Protein AF-0000000084515304 (afdb_homodimer)

pLDDT: mean 90.28, std 9.74, range [40.84, 98.56]

Nearest PDB structures (foldseek):
  7un6-assembly1_B  TM=5.562E-01  e=6.624E-06  Homo sapiens
  7un3-assembly1_C  TM=5.778E-01  e=1.806E-05  Homo sapiens
  7un6-assembly1_C  TM=5.544E-01  e=2.425E-05  Homo sapiens
  7un3-assembly1_B  TM=5.649E-01  e=9.990E-05  Homo sapiens
  2gr8-assembly2_F  TM=6.023E-01  e=5.494E-01  Haemophilus influenzae

Foldseek 3Di:
DDDDPVVVVVVVVVVVVVVVVVVVVVLVVLLVVVVVVVVCQVVLVVVQVVCLPPFQLQLVLVLFCPQLCNVQADPPCQNQQSSQWNGWDWHWDDDPSKIKIKTKIAGDDDDFWDGGMWIWIAIPQRDTDDTDAIGTDPPCVVVCVSGPSCLRPPPPPCDSVVSCSNVVSSVVCSVPSCVRVVVD/DDDDPVVVVVVVVVVVVVVVVVVVVVLVVLLVVVVVVVVCQVVLVVVQVVCLPPFQLQLVLVLFCPFLCNVQADPFCQNQQSSQWNGWDWHWDDDPSKIKIKTKTAGDDDDWWDGGMWIWIAIPQRDTDDTDAIGTDPPCVVVCVSGPSCLRPPPCPDPSVRSCSNVVSSVVCSSPSCVRVVVD

Structure (mmCIF, N/CA/C/O backbone):
data_AF-0000000084515304-model_v1
#
loop_
_entity.id
_entity.type
_entity.pdbx_description
1 polymer 'Nucleosome assembly protein'
#
loop_
_atom_site.group_PDB
_atom_site.id
_atom_site.type_symbol
_atom_site.label_atom_id
_atom_site.label_alt_id
_atom_site.label_comp_id
_atom_site.label_asym_id
_atom_site.label_entity_id
_atom_site.label_seq_id
_atom_site.pdbx_PDB_ins_code
_atom_site.Cartn_x
_atom_site.Cartn_y
_atom_site.Cartn_z
_atom_site.occupancy
_atom_site.B_iso_or_equiv
_atom_site.auth_seq_id
_atom_site.auth_comp_id
_atom_site.auth_asym_id
_atom_site.auth_atom_id
_atom_site.pdbx_PDB_model_num
ATOM 1 N N . MET A 1 1 ? -0.977 37.406 4.32 1 57.69 1 MET A N 1
ATOM 2 C CA . MET A 1 1 ? 0.314 38 3.994 1 57.69 1 MET A CA 1
ATOM 3 C C . MET A 1 1 ? 1.216 37 3.281 1 57.69 1 MET A C 1
ATOM 5 O O . MET A 1 1 ? 1.211 35.812 3.607 1 57.69 1 MET A O 1
ATOM 9 N N . GLN A 1 2 ? 1.597 37.375 2.127 1 69.94 2 GLN A N 1
ATOM 10 C CA . GLN A 1 2 ? 2.537 36.562 1.35 1 69.94 2 GLN A CA 1
ATOM 11 C C . GLN A 1 2 ? 3.9 36.5 2.033 1 69.94 2 GLN A C 1
ATOM 13 O O . GLN A 1 2 ? 4.328 37.469 2.666 1 69.94 2 GLN A O 1
ATOM 18 N N . PRO A 1 3 ? 4.434 35.25 2.215 1 72.12 3 PRO A N 1
ATOM 19 C CA . PRO A 1 3 ? 5.754 35.156 2.834 1 72.12 3 PRO A CA 1
ATOM 20 C C . PRO A 1 3 ? 6.793 36.031 2.168 1 72.12 3 PRO A C 1
ATOM 22 O O . PRO A 1 3 ? 6.652 36.375 0.992 1 72.12 3 PRO A O 1
ATOM 25 N N . SER A 1 4 ? 7.641 36.5 3.01 1 84.38 4 SER A N 1
ATOM 26 C CA . SER A 1 4 ? 8.773 37.219 2.449 1 84.38 4 SER A CA 1
ATOM 27 C C . SER A 1 4 ? 9.5 36.406 1.394 1 84.38 4 SER A C 1
ATOM 29 O O . SER A 1 4 ? 9.32 35.188 1.316 1 84.38 4 SER A O 1
ATOM 31 N N . GLN A 1 5 ? 10.148 37.125 0.49 1 85.81 5 GLN A N 1
ATOM 32 C CA . GLN A 1 5 ? 10.93 36.438 -0.53 1 85.81 5 GLN A CA 1
ATOM 33 C C . GLN A 1 5 ? 11.891 35.438 0.1 1 85.81 5 GLN A C 1
ATOM 35 O O . GLN A 1 5 ? 12.055 34.312 -0.411 1 85.81 5 GLN A O 1
ATOM 40 N N . SER A 1 6 ? 12.469 35.781 1.257 1 87.69 6 SER A N 1
ATOM 41 C CA . SER A 1 6 ? 13.406 34.906 1.959 1 87.69 6 SER A CA 1
ATOM 42 C C . SER A 1 6 ? 12.688 33.688 2.525 1 87.69 6 SER A C 1
ATOM 44 O O . SER A 1 6 ? 13.211 32.562 2.449 1 87.69 6 SER A O 1
ATOM 46 N N . ALA A 1 7 ? 11.523 33.938 3.018 1 89.38 7 ALA A N 1
ATOM 47 C CA . ALA A 1 7 ? 10.742 32.812 3.559 1 89.38 7 ALA A CA 1
ATOM 48 C C . ALA A 1 7 ? 10.297 31.875 2.449 1 89.38 7 ALA A C 1
ATOM 50 O O . ALA A 1 7 ? 10.352 30.656 2.609 1 89.38 7 ALA A O 1
ATOM 51 N N . ALA A 1 8 ? 10.008 32.406 1.338 1 91.25 8 ALA A N 1
ATOM 52 C CA . ALA A 1 8 ? 9.586 31.609 0.188 1 91.25 8 ALA A CA 1
ATOM 53 C C . ALA A 1 8 ? 10.727 30.734 -0.322 1 91.25 8 ALA A C 1
ATOM 55 O O . ALA A 1 8 ? 10.523 29.562 -0.662 1 91.25 8 ALA A O 1
ATOM 56 N N . GLU A 1 9 ? 11.867 31.328 -0.348 1 93.88 9 GLU A N 1
ATOM 57 C CA . GLU A 1 9 ? 13.055 30.594 -0.789 1 93.88 9 GLU A CA 1
ATOM 58 C C . GLU A 1 9 ? 13.406 29.484 0.183 1 93.88 9 GLU A C 1
ATOM 60 O O . GLU A 1 9 ? 13.789 28.391 -0.236 1 93.88 9 GLU A O 1
ATOM 65 N N . ALA A 1 10 ? 13.242 29.75 1.427 1 93.69 10 ALA A N 1
ATOM 66 C CA . ALA A 1 10 ? 13.531 28.734 2.439 1 93.69 10 ALA A CA 1
ATOM 67 C C . ALA A 1 10 ? 12.516 27.594 2.369 1 93.69 10 ALA A C 1
ATOM 69 O O . ALA A 1 10 ? 12.891 26.422 2.461 1 93.69 10 ALA A O 1
ATOM 70 N N . ILE A 1 11 ? 11.305 27.938 2.176 1 94.38 11 ILE A N 1
ATOM 71 C CA . ILE A 1 11 ? 10.25 26.938 2.039 1 94.38 11 ILE A CA 1
ATOM 72 C C . ILE A 1 11 ? 10.539 26.047 0.831 1 94.38 11 ILE A C 1
ATOM 74 O O . ILE A 1 11 ? 10.445 24.828 0.917 1 94.38 11 ILE A O 1
ATOM 78 N N . ALA A 1 12 ? 10.922 26.672 -0.219 1 94.69 12 ALA A N 1
ATOM 79 C CA . ALA A 1 12 ? 11.25 25.922 -1.434 1 94.69 12 ALA A CA 1
ATOM 80 C C . ALA A 1 12 ? 12.422 24.969 -1.197 1 94.69 12 ALA A C 1
ATOM 82 O O . ALA A 1 12 ? 12.398 23.828 -1.647 1 94.69 12 ALA A O 1
ATOM 83 N N . LYS A 1 13 ? 13.391 25.453 -0.502 1 96.38 13 LYS A N 1
ATOM 84 C CA . LYS A 1 13 ? 14.57 24.656 -0.204 1 96.38 13 LYS A CA 1
ATOM 85 C C . LYS A 1 13 ? 14.203 23.422 0.628 1 96.38 13 LYS A C 1
ATOM 87 O O . LYS A 1 13 ? 14.602 22.312 0.306 1 96.38 13 LYS A O 1
ATOM 92 N N . TYR A 1 14 ? 13.453 23.609 1.694 1 96.25 14 TYR A N 1
ATOM 93 C CA . TYR A 1 14 ? 13.047 22.484 2.539 1 96.25 14 TYR A CA 1
ATOM 94 C C . TYR A 1 14 ? 12.172 21.516 1.767 1 96.25 14 TYR A C 1
ATOM 96 O O . TYR A 1 14 ? 12.281 20.297 1.945 1 96.25 14 TYR A O 1
ATOM 104 N N . THR A 1 15 ? 11.352 22.062 0.894 1 95.06 15 THR A N 1
ATOM 105 C CA . THR A 1 15 ? 10.5 21.203 0.065 1 95.06 15 THR A CA 1
ATOM 106 C C . THR A 1 15 ? 11.344 20.344 -0.864 1 95.06 15 THR A C 1
ATOM 108 O O . THR A 1 15 ? 11.094 19.141 -0.989 1 95.06 15 THR A O 1
ATOM 111 N N . ASP A 1 16 ? 12.367 20.953 -1.41 1 96.56 16 ASP A N 1
ATOM 112 C CA . ASP A 1 16 ? 13.266 20.219 -2.295 1 96.56 16 ASP A CA 1
ATOM 113 C C . ASP A 1 16 ? 14 19.109 -1.533 1 96.56 16 ASP A C 1
ATOM 115 O O . ASP A 1 16 ? 14.164 18 -2.043 1 96.56 16 ASP A O 1
ATOM 119 N N . GLU A 1 17 ? 14.414 19.406 -0.395 1 97.62 17 GLU A N 1
ATOM 120 C CA . GLU A 1 17 ? 15.117 18.422 0.427 1 97.62 17 GLU A CA 1
ATOM 121 C C . GLU A 1 17 ? 14.195 17.281 0.821 1 97.62 17 GLU A C 1
ATOM 123 O O . GLU A 1 17 ? 14.602 16.109 0.815 1 97.62 17 GLU A O 1
ATOM 128 N N . LEU A 1 18 ? 13.008 17.641 1.153 1 97.31 18 LEU A N 1
ATOM 129 C CA . LEU A 1 18 ? 12.023 16.625 1.512 1 97.31 18 LEU A CA 1
ATOM 130 C C . LEU A 1 18 ? 11.734 15.703 0.332 1 97.31 18 LEU A C 1
ATOM 132 O O . LEU A 1 18 ? 11.672 14.484 0.497 1 97.31 18 LEU A O 1
ATOM 136 N N . VAL A 1 19 ? 11.625 16.25 -0.817 1 95.62 19 VAL A N 1
ATOM 137 C CA . VAL A 1 19 ? 11.406 15.461 -2.027 1 95.62 19 VAL A CA 1
ATOM 138 C C . VAL A 1 19 ? 12.586 14.523 -2.266 1 95.62 19 VAL A C 1
ATOM 140 O O . VAL A 1 19 ? 12.398 13.352 -2.598 1 95.62 19 VAL A O 1
ATOM 143 N N . ALA A 1 20 ? 13.75 15.023 -2.068 1 97.56 20 ALA A N 1
ATOM 144 C CA . ALA A 1 20 ? 14.961 14.227 -2.264 1 97.56 20 ALA A CA 1
ATOM 145 C C . ALA A 1 20 ? 15.016 13.062 -1.278 1 97.56 20 ALA A C 1
ATOM 147 O O . ALA A 1 20 ? 15.367 11.945 -1.649 1 97.56 20 ALA A O 1
ATOM 148 N N . ILE A 1 21 ? 14.641 13.281 -0.052 1 97.56 21 ILE A N 1
ATOM 149 C CA . ILE A 1 21 ? 14.633 12.234 0.969 1 97.56 21 ILE A CA 1
ATOM 150 C C . ILE A 1 21 ? 13.578 11.188 0.628 1 97.56 21 ILE A C 1
ATOM 152 O O . ILE A 1 21 ? 13.836 9.984 0.723 1 97.56 21 ILE A O 1
ATOM 156 N N . ASP A 1 22 ? 12.461 11.672 0.213 1 95.25 22 ASP A N 1
ATOM 157 C CA . ASP A 1 22 ? 11.375 10.766 -0.148 1 95.25 22 ASP A CA 1
ATOM 158 C C . ASP A 1 22 ? 11.766 9.883 -1.333 1 95.25 22 ASP A C 1
ATOM 160 O O . ASP A 1 22 ? 11.508 8.68 -1.331 1 95.25 22 ASP A O 1
ATOM 164 N N . ARG A 1 23 ? 12.367 10.484 -2.303 1 96.38 23 ARG A N 1
ATOM 165 C CA . ARG A 1 23 ? 12.828 9.727 -3.465 1 96.38 23 ARG A CA 1
ATOM 166 C C . ARG A 1 23 ? 13.836 8.664 -3.061 1 96.38 23 ARG A C 1
ATOM 168 O O . ARG A 1 23 ? 13.758 7.52 -3.521 1 96.38 23 ARG A O 1
ATOM 175 N N . LYS A 1 24 ? 14.727 8.977 -2.217 1 97.5 24 LYS A N 1
ATOM 176 C CA . LYS A 1 24 ? 15.719 8.023 -1.732 1 97.5 24 LYS A CA 1
ATOM 177 C C . LYS A 1 24 ? 15.062 6.906 -0.925 1 97.5 24 LYS A C 1
ATOM 179 O O . LYS A 1 24 ? 15.445 5.742 -1.041 1 97.5 24 LYS A O 1
ATOM 184 N N . ASN A 1 25 ? 14.109 7.289 -0.127 1 96.38 25 ASN A N 1
ATOM 185 C CA . ASN A 1 25 ? 13.336 6.293 0.608 1 96.38 25 ASN A CA 1
ATOM 186 C C . ASN A 1 25 ? 12.664 5.297 -0.334 1 96.38 25 ASN A C 1
ATOM 188 O O . ASN A 1 25 ? 12.766 4.086 -0.136 1 96.38 25 ASN A O 1
ATOM 192 N N . ASP A 1 26 ? 12.016 5.82 -1.361 1 94.56 26 ASP A N 1
ATOM 193 C CA . ASP A 1 26 ? 11.336 4.973 -2.338 1 94.56 26 ASP A CA 1
ATOM 194 C C . ASP A 1 26 ? 12.32 4.027 -3.025 1 94.56 26 ASP A C 1
ATOM 196 O O . ASP A 1 26 ? 12.062 2.832 -3.152 1 94.56 26 ASP A O 1
ATOM 200 N N . GLU A 1 27 ? 13.438 4.543 -3.369 1 95.06 27 GLU A N 1
ATOM 201 C CA . GLU A 1 27 ? 14.461 3.771 -4.066 1 95.06 27 GLU A CA 1
ATOM 202 C C . GLU A 1 27 ? 15.023 2.668 -3.176 1 95.06 27 GLU A C 1
ATOM 204 O O . GLU A 1 27 ? 15.125 1.514 -3.6 1 95.06 27 GLU A O 1
ATOM 209 N N . GLU A 1 28 ? 15.328 3.01 -1.978 1 96.56 28 GLU A N 1
ATOM 210 C CA . GLU A 1 28 ? 15.93 2.039 -1.067 1 96.56 28 GLU A CA 1
ATOM 211 C C . GLU A 1 28 ? 14.914 0.987 -0.633 1 96.56 28 GLU A C 1
ATOM 213 O O . GLU A 1 28 ? 15.258 -0.184 -0.464 1 96.56 28 GLU A O 1
ATOM 218 N N . THR A 1 29 ? 13.75 1.379 -0.486 1 95.5 29 THR A N 1
ATOM 219 C CA . THR A 1 29 ? 12.695 0.427 -0.148 1 95.5 29 THR A CA 1
ATOM 220 C C . THR A 1 29 ? 12.469 -0.555 -1.293 1 95.5 29 THR A C 1
ATOM 222 O O . THR A 1 29 ? 12.352 -1.762 -1.069 1 95.5 29 THR A O 1
ATOM 225 N N . ALA A 1 30 ? 12.375 -0.019 -2.484 1 93.06 30 ALA A N 1
ATOM 226 C CA . ALA A 1 30 ? 12.211 -0.871 -3.66 1 93.06 30 ALA A CA 1
ATOM 227 C C . ALA A 1 30 ? 13.383 -1.844 -3.799 1 93.06 30 ALA A C 1
ATOM 229 O O . ALA A 1 30 ? 13.18 -3.023 -4.094 1 93.06 30 ALA A O 1
ATOM 230 N N . ALA A 1 31 ? 14.57 -1.347 -3.549 1 94.88 31 ALA A N 1
ATOM 231 C CA . ALA A 1 31 ? 15.766 -2.186 -3.627 1 94.88 31 ALA A CA 1
ATOM 232 C C . ALA A 1 31 ? 15.727 -3.287 -2.572 1 94.88 31 ALA A C 1
ATOM 234 O O . ALA A 1 31 ? 16.094 -4.43 -2.848 1 94.88 31 ALA A O 1
ATOM 235 N N . LEU A 1 32 ? 15.297 -2.951 -1.414 1 96.12 32 LEU A N 1
ATOM 236 C CA . LEU A 1 32 ? 15.18 -3.918 -0.328 1 96.12 32 LEU A CA 1
ATOM 237 C C . LEU A 1 32 ? 14.172 -5.008 -0.676 1 96.12 32 LEU A C 1
ATOM 239 O O . LEU A 1 32 ? 14.445 -6.195 -0.501 1 96.12 32 LEU A O 1
ATOM 243 N N . ARG A 1 33 ? 13.039 -4.617 -1.181 1 93.62 33 ARG A N 1
ATOM 244 C CA . ARG A 1 33 ? 12.008 -5.578 -1.555 1 93.62 33 ARG A CA 1
ATOM 245 C C . ARG A 1 33 ? 12.492 -6.504 -2.664 1 93.62 33 ARG A C 1
ATOM 247 O O . ARG A 1 33 ? 12.219 -7.707 -2.639 1 93.62 33 ARG A O 1
ATOM 254 N N . LEU A 1 34 ? 13.227 -5.918 -3.564 1 94.19 34 LEU A N 1
ATOM 255 C CA . LEU A 1 34 ? 13.789 -6.707 -4.656 1 94.19 34 LEU A CA 1
ATOM 256 C C . LEU A 1 34 ? 14.781 -7.742 -4.125 1 94.19 34 LEU A C 1
ATOM 258 O O . LEU A 1 34 ? 14.773 -8.891 -4.566 1 94.19 34 LEU A O 1
ATOM 262 N N . GLU A 1 35 ? 15.539 -7.328 -3.242 1 95.31 35 GLU A N 1
ATOM 263 C CA . GLU A 1 35 ? 16.516 -8.227 -2.641 1 95.31 35 GLU A CA 1
ATOM 264 C C . GLU A 1 35 ? 15.836 -9.398 -1.945 1 95.31 35 GLU A C 1
ATOM 266 O O . GLU A 1 35 ? 16.25 -10.555 -2.102 1 95.31 35 GLU A O 1
ATOM 271 N N . TYR A 1 36 ? 14.867 -9.125 -1.26 1 96.38 36 TYR A N 1
ATOM 272 C CA . TYR A 1 36 ? 14.18 -10.18 -0.524 1 96.38 36 TYR A CA 1
ATOM 273 C C . TYR A 1 36 ? 13.422 -11.094 -1.473 1 96.38 36 TYR A C 1
ATOM 275 O O . TYR A 1 36 ? 13.352 -12.305 -1.255 1 96.38 36 TYR A O 1
ATOM 283 N N . ARG A 1 37 ? 12.891 -10.516 -2.469 1 94.75 37 ARG A N 1
ATOM 284 C CA . ARG A 1 37 ? 12.25 -11.359 -3.471 1 94.75 37 ARG A CA 1
ATOM 285 C C . ARG A 1 37 ? 13.25 -12.32 -4.105 1 94.75 37 ARG A C 1
ATOM 287 O O . ARG A 1 37 ? 12.93 -13.484 -4.344 1 94.75 37 ARG A O 1
ATOM 294 N N . ASN A 1 38 ? 14.398 -11.828 -4.344 1 94.44 38 ASN A N 1
ATOM 295 C CA . ASN A 1 38 ? 15.461 -12.664 -4.891 1 94.44 38 ASN A CA 1
ATOM 296 C C . ASN A 1 38 ? 15.812 -13.812 -3.949 1 94.44 38 ASN A C 1
ATOM 298 O O . ASN A 1 38 ? 16.094 -14.922 -4.398 1 94.44 38 ASN A O 1
ATOM 302 N N . LYS A 1 39 ? 15.766 -13.539 -2.719 1 95.88 39 LYS A N 1
ATOM 303 C CA . LYS A 1 39 ? 16.047 -14.562 -1.716 1 95.88 39 LYS A CA 1
ATOM 304 C C . LYS A 1 39 ? 14.922 -15.602 -1.667 1 95.88 39 LYS A C 1
ATOM 306 O O . LYS A 1 39 ? 15.164 -16.781 -1.389 1 95.88 39 LYS A O 1
ATOM 311 N N . MET A 1 40 ? 13.734 -15.227 -1.971 1 96.69 40 MET A N 1
ATOM 312 C CA . MET A 1 40 ? 12.562 -16.094 -1.872 1 96.69 40 MET A CA 1
ATOM 313 C C . MET A 1 40 ? 12.461 -17 -3.096 1 96.69 40 MET A C 1
ATOM 315 O O . MET A 1 40 ? 11.977 -18.125 -2.996 1 96.69 40 MET A O 1
ATOM 319 N N . GLU A 1 41 ? 12.93 -16.484 -4.215 1 96.25 41 GLU A N 1
ATOM 320 C CA . GLU A 1 41 ? 12.68 -17.109 -5.512 1 96.25 41 GLU A CA 1
ATOM 321 C C . GLU A 1 41 ? 13.141 -18.562 -5.535 1 96.25 41 GLU A C 1
ATOM 323 O O . GLU A 1 41 ? 12.383 -19.453 -5.926 1 96.25 41 GLU A O 1
ATOM 328 N N . PRO A 1 42 ? 14.406 -18.859 -5.066 1 97.19 42 PRO A N 1
ATOM 329 C CA . PRO A 1 42 ? 14.836 -20.266 -5.094 1 97.19 42 PRO A CA 1
ATOM 330 C C . PRO A 1 42 ? 13.945 -21.172 -4.246 1 97.19 42 PRO A C 1
ATOM 332 O O . PRO A 1 42 ? 13.695 -22.312 -4.613 1 97.19 42 PRO A O 1
ATOM 335 N N . LEU A 1 43 ? 13.477 -20.688 -3.156 1 97.5 43 LEU A N 1
ATOM 336 C CA . LEU A 1 43 ? 12.594 -21.469 -2.285 1 97.5 43 LEU A CA 1
ATOM 337 C C . LEU A 1 43 ? 11.227 -21.672 -2.936 1 97.5 43 LEU A C 1
ATOM 339 O O . LEU A 1 43 ? 10.641 -22.75 -2.818 1 97.5 43 LEU A O 1
ATOM 343 N N . LEU A 1 44 ? 10.734 -20.656 -3.604 1 97.5 44 LEU A N 1
ATOM 344 C CA . LEU A 1 44 ? 9.453 -20.75 -4.297 1 97.5 44 LEU A CA 1
ATOM 345 C C . LEU A 1 44 ? 9.516 -21.797 -5.41 1 97.5 44 LEU A C 1
ATOM 347 O O . LEU A 1 44 ? 8.578 -22.578 -5.578 1 97.5 44 LEU A O 1
ATOM 351 N N . VAL A 1 45 ? 10.617 -21.797 -6.129 1 96.81 45 VAL A N 1
ATOM 352 C CA . VAL A 1 45 ? 10.812 -22.75 -7.215 1 96.81 45 VAL A CA 1
ATOM 353 C C . VAL A 1 45 ? 10.859 -24.172 -6.652 1 96.81 45 VAL A C 1
ATOM 355 O O . VAL A 1 45 ? 10.195 -25.078 -7.176 1 96.81 45 VAL A O 1
ATOM 358 N N . LYS A 1 46 ? 11.594 -24.375 -5.613 1 96.88 46 LYS A N 1
ATOM 359 C CA . LYS A 1 46 ? 11.695 -25.688 -4.988 1 96.88 46 LYS A CA 1
ATOM 360 C C . LYS A 1 46 ? 10.344 -26.156 -4.469 1 96.88 46 LYS A C 1
ATOM 362 O O . LYS A 1 46 ? 9.969 -27.312 -4.652 1 96.88 46 LYS A O 1
ATOM 367 N N . ARG A 1 47 ? 9.625 -25.281 -3.82 1 96.69 47 ARG A N 1
ATOM 368 C CA . ARG A 1 47 ? 8.305 -25.641 -3.322 1 96.69 47 ARG A CA 1
ATOM 369 C C . ARG A 1 47 ? 7.363 -26 -4.469 1 96.69 47 ARG A C 1
ATOM 371 O O . ARG A 1 47 ? 6.602 -26.969 -4.371 1 96.69 47 ARG A O 1
ATOM 378 N N . HIS A 1 48 ? 7.465 -25.266 -5.461 1 96.5 48 HIS A N 1
ATOM 379 C CA . HIS A 1 48 ? 6.621 -25.516 -6.625 1 96.5 48 HIS A CA 1
ATOM 380 C C . HIS A 1 48 ? 6.867 -26.891 -7.207 1 96.5 48 HIS A C 1
ATOM 382 O O . HIS A 1 48 ? 5.918 -27.609 -7.555 1 96.5 48 HIS A O 1
ATOM 388 N N . GLU A 1 49 ? 8.102 -27.281 -7.328 1 96.06 49 GLU A N 1
ATOM 389 C CA . GLU A 1 49 ? 8.453 -28.594 -7.867 1 96.06 49 GLU A CA 1
ATOM 390 C C . GLU A 1 49 ? 7.812 -29.719 -7.043 1 96.06 49 GLU A C 1
ATOM 392 O O . GLU A 1 49 ? 7.328 -30.703 -7.598 1 96.06 49 GLU A O 1
ATOM 397 N N . LEU A 1 50 ? 7.777 -29.547 -5.816 1 95 50 LEU A N 1
ATOM 398 C CA . LEU A 1 50 ? 7.188 -30.547 -4.938 1 95 50 LEU A CA 1
ATOM 399 C C . LEU A 1 50 ? 5.668 -30.547 -5.047 1 95 50 LEU A C 1
ATOM 401 O O . LEU A 1 50 ? 5.027 -31.594 -4.949 1 95 50 LEU A O 1
ATOM 405 N N . LEU A 1 51 ? 5.113 -29.406 -5.262 1 94 51 LEU A N 1
ATOM 406 C CA . LEU A 1 51 ? 3.662 -29.266 -5.328 1 94 51 LEU A CA 1
ATOM 407 C C . LEU A 1 51 ? 3.113 -29.859 -6.621 1 94 51 LEU A C 1
ATOM 409 O O . LEU A 1 51 ? 1.92 -30.156 -6.715 1 94 51 LEU A O 1
ATOM 413 N N . LYS A 1 52 ? 3.967 -29.969 -7.586 1 90.06 52 LYS A N 1
ATOM 414 C CA . LYS A 1 52 ? 3.561 -30.609 -8.836 1 90.06 52 LYS A CA 1
ATOM 415 C C . LYS A 1 52 ? 3.055 -32.031 -8.602 1 90.06 52 LYS A C 1
ATOM 417 O O . LYS A 1 52 ? 2.258 -32.531 -9.383 1 90.06 52 LYS A O 1
ATOM 422 N N . GLY A 1 53 ? 3.52 -32.594 -7.559 1 87.38 53 GLY A N 1
ATOM 423 C CA . GLY A 1 53 ? 3.123 -33.969 -7.242 1 87.38 53 GLY A CA 1
ATOM 424 C C . GLY A 1 53 ? 1.778 -34.062 -6.547 1 87.38 53 GLY A C 1
ATOM 425 O O . GLY A 1 53 ? 1.256 -35.156 -6.324 1 87.38 53 GLY A O 1
ATOM 426 N N . VAL A 1 54 ? 1.249 -32.906 -6.184 1 89.88 54 VAL A N 1
ATOM 427 C CA . VAL A 1 54 ? -0.043 -32.875 -5.508 1 89.88 54 VAL A CA 1
ATOM 428 C C . VAL A 1 54 ? -1.16 -32.719 -6.535 1 89.88 54 VAL A C 1
ATOM 430 O O . VAL A 1 54 ? -1.207 -31.703 -7.242 1 89.88 54 VAL A O 1
ATOM 433 N N . ASN A 1 55 ? -2.051 -33.594 -6.582 1 88.5 55 ASN A N 1
ATOM 434 C CA . ASN A 1 55 ? -3.121 -33.594 -7.57 1 88.5 55 ASN A CA 1
ATOM 435 C C . ASN A 1 55 ? -4.031 -32.375 -7.418 1 88.5 55 ASN A C 1
ATOM 437 O O . ASN A 1 55 ? -4.512 -32.094 -6.32 1 88.5 55 ASN A O 1
ATOM 441 N N . SER A 1 56 ? -4.234 -31.656 -8.469 1 89.94 56 SER A N 1
ATOM 442 C CA . SER A 1 56 ? -5.195 -30.562 -8.594 1 89.94 56 SER A CA 1
ATOM 443 C C . SER A 1 56 ? -4.949 -29.484 -7.539 1 89.94 56 SER A C 1
ATOM 445 O O . SER A 1 56 ? -5.895 -28.891 -7.027 1 89.94 56 SER A O 1
ATOM 447 N N . PHE A 1 57 ? -3.75 -29.328 -7.152 1 93.31 57 PHE A N 1
ATOM 448 C CA . PHE A 1 57 ? -3.414 -28.391 -6.094 1 93.31 57 PHE A CA 1
ATOM 449 C C . PHE A 1 57 ? -3.812 -26.969 -6.488 1 93.31 57 PHE A C 1
ATOM 451 O O . PHE A 1 57 ? -4.586 -26.312 -5.785 1 93.31 57 PHE A O 1
ATOM 458 N N . TRP A 1 58 ? -3.367 -26.547 -7.609 1 94.25 58 TRP A N 1
ATOM 459 C CA . TRP A 1 58 ? -3.535 -25.141 -8 1 94.25 58 TRP A CA 1
ATOM 460 C C . TRP A 1 58 ? -4.984 -24.859 -8.383 1 94.25 58 TRP A C 1
ATOM 462 O O . TRP A 1 58 ? -5.488 -23.75 -8.141 1 94.25 58 TRP A O 1
ATOM 472 N N . SER A 1 59 ? -5.633 -25.828 -9 1 94.19 59 SER A N 1
ATOM 473 C CA . SER A 1 59 ? -7.051 -25.625 -9.281 1 94.19 59 SER A CA 1
ATOM 474 C C . SER A 1 59 ? -7.852 -25.469 -7.992 1 94.19 59 SER A C 1
ATOM 476 O O . SER A 1 59 ? -8.766 -24.641 -7.922 1 94.19 59 SER A O 1
ATOM 478 N N . GLY A 1 60 ? -7.469 -26.234 -7.004 1 91.69 60 GLY A N 1
ATOM 479 C CA . GLY A 1 60 ? -8.102 -26.094 -5.703 1 91.69 60 GLY A CA 1
ATOM 480 C C . GLY A 1 60 ? -7.867 -24.75 -5.051 1 91.69 60 GLY A C 1
ATOM 481 O O . GLY A 1 60 ? -8.805 -24.125 -4.543 1 91.69 60 GLY A O 1
ATOM 482 N N . VAL A 1 61 ? -6.691 -24.297 -5.113 1 92.12 61 VAL A N 1
ATOM 483 C CA . VAL A 1 61 ? -6.312 -23.031 -4.496 1 92.12 61 VAL A CA 1
ATOM 484 C C . VAL A 1 61 ? -7.008 -21.875 -5.219 1 92.12 61 VAL A C 1
ATOM 486 O O . VAL A 1 61 ? -7.625 -21.016 -4.582 1 92.12 61 VAL A O 1
ATOM 489 N N . LEU A 1 62 ? -7 -21.891 -6.523 1 92.88 62 LEU A N 1
ATOM 490 C CA . LEU A 1 62 ? -7.5 -20.781 -7.34 1 92.88 62 LEU A CA 1
ATOM 491 C C . LEU A 1 62 ? -9.023 -20.766 -7.355 1 92.88 62 LEU A C 1
ATOM 493 O O . LEU A 1 62 ? -9.633 -19.75 -7.684 1 92.88 62 LEU A O 1
ATOM 497 N N . SER A 1 63 ? -9.609 -21.875 -6.969 1 88.81 63 SER A N 1
ATOM 498 C CA . SER A 1 63 ? -11.062 -21.953 -6.934 1 88.81 63 SER A CA 1
ATOM 499 C C . SER A 1 63 ? -11.617 -21.469 -5.594 1 88.81 63 SER A C 1
ATOM 501 O O . SER A 1 63 ? -12.812 -21.234 -5.465 1 88.81 63 SER A O 1
ATOM 503 N N . SER A 1 64 ? -10.727 -21.328 -4.723 1 85.88 64 SER A N 1
ATOM 504 C CA . SER A 1 64 ? -11.172 -20.969 -3.383 1 85.88 64 SER A CA 1
ATOM 505 C C . SER A 1 64 ? -11.703 -19.531 -3.342 1 85.88 64 SER A C 1
ATOM 507 O O . SER A 1 64 ? -11.078 -18.625 -3.879 1 85.88 64 SER A O 1
ATOM 509 N N . PRO A 1 65 ? -12.789 -19.344 -2.598 1 79 65 PRO A N 1
ATOM 510 C CA . PRO A 1 65 ? -13.359 -18 -2.5 1 79 65 PRO A CA 1
ATOM 511 C C . PRO A 1 65 ? -12.484 -17.031 -1.699 1 79 65 PRO A C 1
ATOM 513 O O . PRO A 1 65 ? -12.648 -15.812 -1.807 1 79 65 PRO A O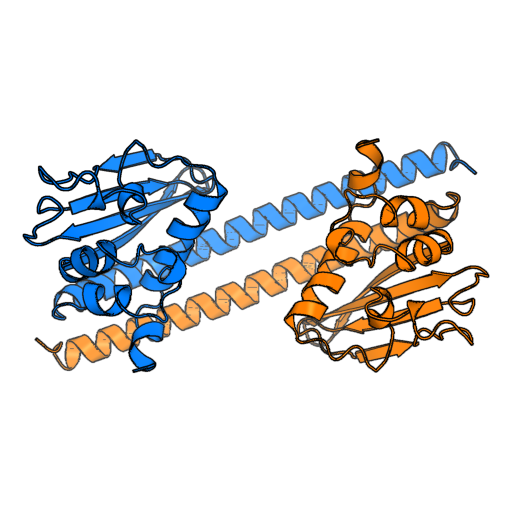 1
ATOM 516 N N . GLU A 1 66 ? -11.562 -17.578 -0.931 1 76 66 GLU A N 1
ATOM 517 C CA . GLU A 1 66 ? -10.727 -16.766 -0.053 1 76 66 GLU A CA 1
ATOM 518 C C . GLU A 1 66 ? -9.531 -16.188 -0.807 1 76 66 GLU A C 1
ATOM 520 O O . GLU A 1 66 ? -8.82 -15.32 -0.291 1 76 66 GLU A O 1
ATOM 525 N N . THR A 1 67 ? -9.484 -16.641 -2.059 1 80 67 THR A N 1
ATOM 526 C CA . THR A 1 67 ? -8.336 -16.156 -2.818 1 80 67 THR A CA 1
ATOM 527 C C . THR A 1 67 ? -8.57 -14.727 -3.287 1 80 67 THR A C 1
ATOM 529 O O . THR A 1 67 ? -9.695 -14.352 -3.627 1 80 67 THR A O 1
ATOM 532 N N . PRO A 1 68 ? -7.594 -13.914 -3.287 1 83.38 68 PRO A N 1
ATOM 533 C CA . PRO A 1 68 ? -7.695 -12.492 -3.629 1 83.38 68 PRO A CA 1
ATOM 534 C C . PRO A 1 68 ? -8.297 -12.266 -5.012 1 83.38 68 PRO A C 1
ATOM 536 O O . PRO A 1 68 ? -8.812 -11.18 -5.293 1 83.38 68 PRO A O 1
ATOM 539 N N . ILE A 1 69 ? -8.289 -13.227 -5.914 1 80.38 69 ILE A N 1
ATOM 540 C CA . ILE A 1 69 ? -8.758 -13 -7.273 1 80.38 69 ILE A CA 1
ATOM 541 C C . ILE A 1 69 ? -10.219 -13.438 -7.398 1 80.38 69 ILE A C 1
ATOM 543 O O . ILE A 1 69 ? -10.82 -13.312 -8.469 1 80.38 69 ILE A O 1
ATOM 547 N N . SER A 1 70 ? -10.711 -13.898 -6.344 1 80.75 70 SER A N 1
ATOM 548 C CA . SER A 1 70 ? -12.062 -14.438 -6.395 1 80.75 70 SER A CA 1
ATOM 549 C C . SER A 1 70 ? -13.062 -13.398 -6.883 1 80.75 70 SER A C 1
ATOM 551 O O . SER A 1 70 ? -13.977 -13.719 -7.652 1 80.75 70 SER A O 1
ATOM 553 N N . GLY A 1 71 ? -12.828 -12.117 -6.535 1 81.12 71 GLY A N 1
ATOM 554 C CA . GLY A 1 71 ? -13.727 -11.055 -6.941 1 81.12 71 GLY A CA 1
ATOM 555 C C . GLY A 1 71 ? -13.547 -10.641 -8.391 1 81.12 71 GLY A C 1
ATOM 556 O O . GLY A 1 71 ? -14.375 -9.914 -8.938 1 81.12 71 GLY A O 1
ATOM 557 N N . LEU A 1 72 ? -12.477 -11.172 -8.945 1 84.12 72 LEU A N 1
ATOM 558 C CA . LEU A 1 72 ? -12.172 -10.797 -10.328 1 84.12 72 LEU A CA 1
ATOM 559 C C . LEU A 1 72 ? -12.719 -11.828 -11.305 1 84.12 72 LEU A C 1
ATOM 561 O O . LEU A 1 72 ? -12.812 -11.562 -12.508 1 84.12 72 LEU A O 1
ATOM 565 N N . LEU A 1 73 ? -13.078 -12.977 -10.781 1 84.81 73 LEU A N 1
ATOM 566 C CA . LEU A 1 73 ? -13.539 -14.07 -11.625 1 84.81 73 LEU A CA 1
ATOM 567 C C . LEU A 1 73 ? -14.992 -13.859 -12.039 1 84.81 73 LEU A C 1
ATOM 569 O O . LEU A 1 73 ? -15.852 -13.578 -11.195 1 84.81 73 LEU A O 1
ATOM 573 N N . ASN A 1 74 ? -15.094 -13.93 -13.305 1 79.81 74 ASN A N 1
ATOM 574 C CA . ASN A 1 74 ? -16.469 -14.008 -13.797 1 79.81 74 ASN A CA 1
ATOM 575 C C . ASN A 1 74 ? -17.172 -15.258 -13.281 1 79.81 74 ASN A C 1
ATOM 577 O O . ASN A 1 74 ? -16.625 -16.359 -13.359 1 79.81 74 ASN A O 1
ATOM 581 N N . GLY A 1 75 ? -18.375 -15.188 -12.734 1 76.44 75 GLY A N 1
ATOM 582 C CA . GLY A 1 75 ? -19.094 -16.25 -12.047 1 76.44 75 GLY A CA 1
ATOM 583 C C . GLY A 1 75 ? -19.594 -17.328 -12.984 1 76.44 75 GLY A C 1
ATOM 584 O 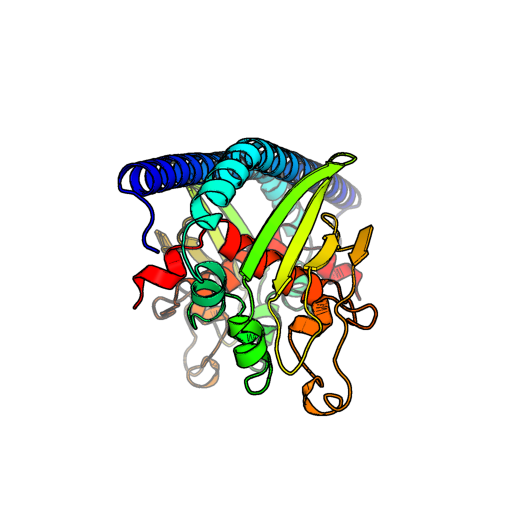O . GLY A 1 75 ? -20.047 -18.375 -12.539 1 76.44 75 GLY A O 1
ATOM 585 N N . THR A 1 76 ? -19.484 -17.219 -14.188 1 82.31 76 THR A N 1
ATOM 586 C CA . THR A 1 76 ? -20.078 -18.188 -15.102 1 82.31 76 THR A CA 1
ATOM 587 C C . THR A 1 76 ? -19.016 -19.078 -15.719 1 82.31 76 THR A C 1
ATOM 589 O O . THR A 1 76 ? -18.938 -20.266 -15.398 1 82.31 76 THR A O 1
ATOM 592 N N . ILE A 1 77 ? -18.047 -18.641 -16.375 1 88.38 77 ILE A N 1
ATOM 593 C CA . ILE A 1 77 ? -17.141 -19.453 -17.172 1 88.38 77 ILE A CA 1
ATOM 594 C C . ILE A 1 77 ? -15.828 -19.656 -16.422 1 88.38 77 ILE A C 1
ATOM 596 O O . ILE A 1 77 ? -15.188 -20.703 -16.531 1 88.38 77 ILE A O 1
ATOM 600 N N . ASP A 1 78 ? -15.43 -18.734 -15.648 1 93.5 78 ASP A N 1
ATOM 601 C CA . ASP A 1 78 ? -14.086 -18.719 -15.062 1 93.5 78 ASP A CA 1
ATOM 602 C C . ASP A 1 78 ? -13.906 -19.891 -14.094 1 93.5 78 ASP A C 1
ATOM 604 O O . ASP A 1 78 ? -12.875 -20.562 -14.102 1 93.5 78 ASP A O 1
ATOM 608 N N . PRO A 1 79 ? -14.961 -20.188 -13.312 1 91.75 79 PRO A N 1
ATOM 609 C CA . PRO A 1 79 ? -14.789 -21.344 -12.422 1 91.75 79 PRO A CA 1
ATOM 610 C C . PRO A 1 79 ? -14.547 -22.641 -13.172 1 91.75 79 PRO A C 1
ATOM 612 O O . PRO A 1 79 ? -13.789 -23.5 -12.703 1 91.75 79 PRO A O 1
ATOM 615 N N . LYS A 1 80 ? -15.086 -22.812 -14.258 1 92.5 80 LYS A N 1
ATOM 616 C CA . LYS A 1 80 ? -14.898 -24 -15.07 1 92.5 80 LYS A CA 1
ATOM 617 C C . LYS A 1 80 ? -13.492 -24.047 -15.656 1 92.5 80 LYS A C 1
ATOM 619 O O . LYS A 1 80 ? -12.875 -25.125 -15.711 1 92.5 80 LYS A O 1
ATOM 624 N N . ILE A 1 81 ? -13.008 -22.938 -16.047 1 94.69 81 ILE A N 1
ATOM 625 C CA . ILE A 1 81 ? -11.656 -22.859 -16.578 1 94.69 81 ILE A CA 1
ATOM 626 C C . ILE A 1 81 ? -10.641 -23.109 -15.469 1 94.69 81 ILE A C 1
ATOM 628 O O . ILE A 1 81 ? -9.648 -23.812 -15.672 1 94.69 81 ILE A O 1
ATOM 632 N N . VAL A 1 82 ? -10.938 -22.641 -14.297 1 95.06 82 VAL A N 1
ATOM 633 C CA . VAL A 1 82 ? -10.055 -22.812 -13.141 1 95.06 82 VAL A CA 1
ATOM 634 C C . VAL A 1 82 ? -9.922 -24.297 -12.805 1 95.06 82 VAL A C 1
ATOM 636 O O . VAL A 1 82 ? -8.836 -24.766 -12.469 1 95.06 82 VAL A O 1
ATOM 639 N N . ARG A 1 83 ? -10.938 -25.047 -12.945 1 94.06 83 ARG A N 1
ATOM 640 C CA . ARG A 1 83 ? -10.922 -26.469 -12.641 1 94.06 83 ARG A CA 1
ATOM 641 C C . ARG A 1 83 ? -10 -27.219 -13.594 1 94.06 83 ARG A C 1
ATOM 643 O O . ARG A 1 83 ? -9.547 -28.328 -13.273 1 94.06 83 ARG A O 1
ATOM 650 N N . ALA A 1 84 ? -9.766 -26.641 -14.727 1 95.69 84 ALA A N 1
ATOM 651 C CA . ALA A 1 84 ? -8.945 -27.312 -15.734 1 95.69 84 ALA A CA 1
ATOM 652 C C . ALA A 1 84 ? -7.469 -26.969 -15.539 1 95.69 84 ALA A C 1
ATOM 654 O O . ALA A 1 84 ? -6.609 -27.5 -16.25 1 95.69 84 ALA A O 1
ATOM 655 N N . ILE A 1 85 ? -7.18 -26.156 -14.594 1 96.44 85 ILE A N 1
ATOM 656 C CA . ILE A 1 85 ? -5.797 -25.75 -14.359 1 96.44 85 ILE A CA 1
ATOM 657 C C . ILE A 1 85 ? -5.012 -26.891 -13.742 1 96.44 85 ILE A C 1
ATOM 659 O O . ILE A 1 85 ? -5.441 -27.484 -12.75 1 96.44 85 ILE A O 1
ATOM 663 N N . THR A 1 86 ? -3.861 -27.172 -14.336 1 96.25 86 THR A N 1
ATOM 664 C CA . THR A 1 86 ? -3.029 -28.266 -13.852 1 96.25 86 THR A CA 1
ATOM 665 C C . THR A 1 86 ? -1.774 -27.734 -13.172 1 96.25 86 THR A C 1
ATOM 667 O O . THR A 1 86 ? -1.139 -28.453 -12.391 1 96.25 86 THR A O 1
ATOM 670 N N . ASP A 1 87 ? -1.401 -26.547 -13.547 1 96.69 87 ASP A N 1
ATOM 671 C CA . ASP A 1 87 ? -0.2 -25.953 -12.969 1 96.69 87 ASP A CA 1
ATOM 672 C C . ASP A 1 87 ? -0.291 -24.422 -12.961 1 96.69 87 ASP A C 1
ATOM 674 O O . ASP A 1 87 ? -0.974 -23.828 -13.805 1 96.69 87 ASP A O 1
ATOM 678 N N . PHE A 1 88 ? 0.311 -23.828 -12.062 1 97.62 88 PHE A N 1
ATOM 679 C CA . PHE A 1 88 ? 0.389 -22.375 -11.891 1 97.62 88 PHE A CA 1
ATOM 680 C C . PHE A 1 88 ? 1.731 -21.984 -11.297 1 97.62 88 PHE A C 1
ATOM 682 O O . PHE A 1 88 ? 2.135 -22.5 -10.258 1 97.62 88 PHE A O 1
ATOM 689 N N . GLN A 1 89 ? 2.414 -21.062 -11.969 1 97.69 89 GLN A N 1
ATOM 690 C CA . GLN A 1 89 ? 3.744 -20.656 -11.523 1 97.69 89 GLN A CA 1
ATOM 691 C C . GLN A 1 89 ? 4 -19.188 -11.828 1 97.69 89 GLN A C 1
ATOM 693 O O . GLN A 1 89 ? 3.551 -18.672 -12.859 1 97.69 89 GLN A O 1
ATOM 698 N N . ILE A 1 90 ? 4.672 -18.562 -10.953 1 97.81 90 ILE A N 1
ATOM 699 C CA . ILE A 1 90 ? 5.199 -17.219 -11.219 1 97.81 90 ILE A CA 1
ATOM 700 C C . ILE A 1 90 ? 6.719 -17.234 -11.086 1 97.81 90 ILE A C 1
ATOM 702 O O . ILE A 1 90 ? 7.254 -17.531 -10.016 1 97.81 90 ILE A O 1
ATOM 706 N N . LEU A 1 91 ? 7.352 -16.922 -12.148 1 97.25 91 LEU A N 1
ATOM 707 C CA . LEU A 1 91 ? 8.805 -16.797 -12.164 1 97.25 91 LEU A CA 1
ATOM 708 C C . LEU A 1 91 ? 9.234 -15.336 -12.141 1 97.25 91 LEU A C 1
ATOM 710 O O . LEU A 1 91 ? 8.664 -14.5 -12.844 1 97.25 91 LEU A O 1
ATOM 714 N N . THR A 1 92 ? 10.156 -15.109 -11.273 1 96.62 92 THR A N 1
ATOM 715 C CA . THR A 1 92 ? 10.609 -13.727 -11.164 1 96.62 92 THR A CA 1
ATOM 716 C C . THR A 1 92 ? 12.078 -13.602 -11.578 1 96.62 92 THR A C 1
ATOM 718 O O . THR A 1 92 ? 12.844 -14.555 -11.445 1 96.62 92 THR A O 1
ATOM 721 N N . ARG A 1 93 ? 12.367 -12.5 -12.148 1 94.25 93 ARG A N 1
ATOM 722 C CA . ARG A 1 93 ? 13.742 -12.125 -12.461 1 94.25 93 ARG A CA 1
ATOM 723 C C . ARG A 1 93 ? 13.945 -10.617 -12.328 1 94.25 93 ARG A C 1
ATOM 725 O O . ARG A 1 93 ? 12.977 -9.859 -12.312 1 94.25 93 ARG A O 1
ATOM 732 N N . VAL A 1 94 ? 15.172 -10.273 -12.133 1 90.88 94 VAL A N 1
ATOM 733 C CA . VAL A 1 94 ? 15.492 -8.859 -12.062 1 90.88 94 VAL A CA 1
ATOM 734 C C . VAL A 1 94 ? 16.156 -8.414 -13.367 1 90.88 94 VAL A C 1
ATOM 736 O O . VAL A 1 94 ? 17.109 -9.047 -13.836 1 90.88 94 VAL A O 1
ATOM 739 N N . ASP A 1 95 ? 15.5 -7.465 -13.906 1 88.81 95 ASP A N 1
ATOM 740 C CA . ASP A 1 95 ? 16.031 -6.844 -15.117 1 88.81 95 ASP A CA 1
ATOM 741 C C . ASP A 1 95 ? 16.094 -5.324 -14.969 1 88.81 95 ASP A C 1
ATOM 743 O O . ASP A 1 95 ? 15.062 -4.672 -14.805 1 88.81 95 ASP A O 1
ATOM 747 N N . ASP A 1 96 ? 17.375 -4.648 -14.961 1 86.94 96 ASP A N 1
ATOM 748 C CA . ASP A 1 96 ? 17.578 -3.213 -14.805 1 86.94 96 ASP A CA 1
ATOM 749 C C . ASP A 1 96 ? 16.953 -2.697 -13.516 1 86.94 96 ASP A C 1
ATOM 751 O O . ASP A 1 96 ? 16.172 -1.735 -13.539 1 86.94 96 ASP A O 1
ATOM 755 N N . ASN A 1 97 ? 17.141 -3.404 -12.516 1 86.06 97 ASN A N 1
ATOM 756 C CA . ASN A 1 97 ? 16.703 -3.045 -11.18 1 86.06 97 ASN A CA 1
ATOM 757 C C . ASN A 1 97 ? 15.18 -3.072 -11.062 1 86.06 97 ASN A C 1
ATOM 759 O O . ASN A 1 97 ? 14.602 -2.406 -10.203 1 86.06 97 ASN A O 1
ATOM 763 N N . LYS A 1 98 ? 14.523 -3.762 -12 1 89.81 98 LYS A N 1
ATOM 764 C CA . LYS A 1 98 ? 13.078 -3.945 -11.953 1 89.81 98 LYS A CA 1
ATOM 765 C C . LYS A 1 98 ? 12.711 -5.418 -11.789 1 89.81 98 LYS A C 1
ATOM 767 O O . LYS A 1 98 ? 13.359 -6.293 -12.367 1 89.81 98 LYS A O 1
ATOM 772 N N . LEU A 1 99 ? 11.695 -5.586 -11.016 1 93.81 99 LEU A N 1
ATOM 773 C CA . LEU A 1 99 ? 11.18 -6.941 -10.836 1 93.81 99 LEU A CA 1
ATOM 774 C C . LEU A 1 99 ? 10.289 -7.34 -12.008 1 93.81 99 LEU A C 1
ATOM 776 O O . LEU A 1 99 ? 9.328 -6.637 -12.336 1 93.81 99 LEU A O 1
ATOM 780 N N . CYS A 1 100 ? 10.664 -8.336 -12.695 1 96.81 100 CYS A N 1
ATOM 781 C CA . CYS A 1 100 ? 9.836 -8.914 -13.742 1 96.81 100 CYS A CA 1
ATOM 782 C C . CYS A 1 100 ? 9.172 -10.203 -13.266 1 96.81 100 CYS A C 1
ATOM 784 O O . CYS A 1 100 ? 9.805 -11.031 -12.617 1 96.81 100 CYS A O 1
ATOM 786 N N . ARG A 1 101 ? 7.941 -10.305 -13.555 1 97.62 101 ARG A N 1
ATOM 787 C CA . ARG A 1 101 ? 7.164 -11.477 -13.164 1 97.62 101 ARG A CA 1
ATOM 788 C C . ARG A 1 101 ? 6.523 -12.133 -14.375 1 97.62 101 ARG A C 1
ATOM 790 O O . ARG A 1 101 ? 5.801 -11.484 -15.133 1 97.62 101 ARG A O 1
ATOM 797 N N . LYS A 1 102 ? 6.805 -13.367 -14.523 1 98.12 102 LYS A N 1
ATOM 798 C CA . LYS A 1 102 ? 6.156 -14.164 -15.562 1 98.12 102 LYS A CA 1
ATOM 799 C C . LYS A 1 102 ? 5.129 -15.117 -14.953 1 98.12 102 LYS A C 1
ATOM 801 O O . LYS A 1 102 ? 5.484 -16.047 -14.227 1 98.12 102 LYS A O 1
ATOM 806 N N . ILE A 1 103 ? 3.922 -14.852 -15.258 1 98.31 103 ILE A N 1
ATOM 807 C CA . ILE A 1 103 ? 2.822 -15.672 -14.766 1 98.31 103 ILE A CA 1
ATOM 808 C C . ILE A 1 103 ? 2.506 -16.766 -15.789 1 98.31 103 ILE A C 1
ATOM 810 O O . ILE A 1 103 ? 2.264 -16.484 -16.969 1 98.31 103 ILE A O 1
ATOM 814 N N . ILE A 1 104 ? 2.51 -18.016 -15.336 1 98.5 104 ILE A N 1
ATOM 815 C CA . ILE A 1 104 ? 2.316 -19.156 -16.219 1 98.5 104 ILE A CA 1
ATOM 816 C C . ILE A 1 104 ? 1.188 -20.031 -15.688 1 98.5 104 ILE A C 1
ATOM 818 O O . ILE A 1 104 ? 1.173 -20.391 -14.508 1 98.5 104 ILE A O 1
ATOM 822 N N . ILE A 1 105 ? 0.27 -20.359 -16.531 1 98.12 105 ILE A N 1
ATOM 823 C CA . ILE A 1 105 ? -0.797 -21.281 -16.188 1 98.12 105 ILE A CA 1
ATOM 824 C C . ILE A 1 105 ? -0.882 -22.391 -17.234 1 98.12 105 ILE A C 1
ATOM 826 O O . ILE A 1 105 ? -0.765 -22.125 -18.438 1 98.12 105 ILE A O 1
ATOM 830 N N . SER A 1 106 ? -1.064 -23.609 -16.766 1 97.88 106 SER A N 1
ATOM 831 C CA . SER A 1 106 ? -1.263 -24.75 -17.656 1 97.88 106 SER A CA 1
ATOM 832 C C . SER A 1 106 ? -2.658 -25.344 -17.484 1 97.88 106 SER A C 1
ATOM 834 O O . SER A 1 106 ? -3.174 -25.438 -16.359 1 97.88 106 SER A O 1
ATOM 836 N N . PHE A 1 107 ? -3.178 -25.797 -18.609 1 96.94 107 PHE A N 1
ATOM 837 C CA . PHE A 1 107 ? -4.539 -26.312 -18.641 1 96.94 107 PHE A CA 1
ATOM 838 C C . PHE A 1 107 ? -4.566 -27.734 -19.203 1 96.94 107 PHE A C 1
ATOM 840 O O . PHE A 1 107 ? -3.854 -28.031 -20.156 1 96.94 107 PHE A O 1
ATOM 847 N N . ARG A 1 108 ? -5.367 -28.469 -18.641 1 96.25 108 ARG A N 1
ATOM 848 C CA . ARG A 1 108 ? -5.777 -29.703 -19.312 1 96.25 108 ARG A CA 1
ATOM 849 C C . ARG A 1 108 ? -6.922 -29.453 -20.281 1 96.25 108 ARG A C 1
ATOM 851 O O . ARG A 1 108 ? -7.457 -28.344 -20.344 1 96.25 108 ARG A O 1
ATOM 858 N N . GLN A 1 109 ? -7.258 -30.469 -21 1 94.69 109 GLN A N 1
ATOM 859 C CA . GLN A 1 109 ? -8.344 -30.344 -21.969 1 94.69 109 GLN A CA 1
ATOM 860 C C . GLN A 1 109 ? -9.641 -29.922 -21.281 1 94.69 109 GLN A C 1
ATOM 862 O O . GLN A 1 109 ? -9.977 -30.422 -20.203 1 94.69 109 GLN A O 1
ATOM 867 N N . ASN A 1 110 ? -10.359 -28.906 -21.922 1 93.38 110 ASN A N 1
ATOM 868 C CA . ASN A 1 110 ? -11.641 -28.406 -21.438 1 93.38 110 ASN A CA 1
ATOM 869 C C . ASN A 1 110 ? -12.484 -27.812 -22.562 1 93.38 110 ASN A C 1
ATOM 871 O O . ASN A 1 110 ? -12.078 -27.844 -23.719 1 93.38 110 ASN A O 1
ATOM 875 N N . MET A 1 111 ? -13.562 -27.234 -22.156 1 91.5 111 MET A N 1
ATOM 876 C CA . MET A 1 111 ? -14.539 -26.859 -23.188 1 91.5 111 MET A CA 1
ATOM 877 C C . MET A 1 111 ? -14.32 -25.422 -23.641 1 91.5 111 MET A C 1
ATOM 879 O O . MET A 1 111 ? -14.852 -25 -24.672 1 91.5 111 MET A O 1
ATOM 883 N N . PHE A 1 112 ? -13.5 -24.688 -22.969 1 93.5 112 PHE A N 1
ATOM 884 C CA . PHE A 1 112 ? -13.531 -23.25 -23.188 1 93.5 112 PHE A CA 1
ATOM 885 C C . PHE A 1 112 ? -12.227 -22.766 -23.797 1 93.5 112 PHE A C 1
ATOM 887 O O . PHE A 1 112 ? -12.227 -21.875 -24.641 1 93.5 112 PHE A O 1
ATOM 894 N N . VAL A 1 113 ? -11.102 -23.422 -23.344 1 94.81 113 VAL A N 1
ATOM 895 C CA . VAL A 1 113 ? -9.805 -22.953 -23.828 1 94.81 113 VAL A CA 1
ATOM 896 C C . VAL A 1 113 ? -8.969 -24.141 -24.312 1 94.81 113 VAL A C 1
ATOM 898 O O . VAL A 1 113 ? -9.219 -25.281 -23.906 1 94.81 113 VAL A O 1
ATOM 901 N N . GLU A 1 114 ? -7.996 -23.812 -25.109 1 94.81 114 GLU A N 1
ATOM 902 C CA . GLU A 1 114 ? -7.109 -24.859 -25.609 1 94.81 114 GLU A CA 1
ATOM 903 C C . GLU A 1 114 ? -6.18 -25.359 -24.5 1 94.81 114 GLU A C 1
ATOM 905 O O . GLU A 1 114 ? -5.762 -24.594 -23.641 1 94.81 114 GLU A O 1
ATOM 910 N N . GLU A 1 115 ? -5.855 -26.609 -24.656 1 93.5 115 GLU A N 1
ATOM 911 C CA . GLU A 1 115 ? -4.914 -27.203 -23.703 1 93.5 115 GLU A CA 1
ATOM 912 C C . GLU A 1 115 ? -3.502 -26.672 -23.922 1 93.5 115 GLU A C 1
ATOM 914 O O . GLU A 1 115 ? -3.139 -26.297 -25.031 1 93.5 115 GLU A O 1
ATOM 919 N N . GLY A 1 116 ? -2.73 -26.625 -22.906 1 95.81 116 GLY A N 1
ATOM 920 C CA . GLY A 1 116 ? -1.373 -26.094 -22.953 1 95.81 116 GLY A CA 1
ATOM 921 C C . GLY A 1 116 ? -1.082 -25.078 -21.875 1 95.81 116 GLY A C 1
ATOM 922 O O . GLY A 1 116 ? -1.578 -25.203 -20.75 1 95.81 116 GLY A O 1
ATOM 923 N N . HIS A 1 117 ? -0.137 -24.266 -22.188 1 97.12 117 HIS A N 1
ATOM 924 C CA . HIS A 1 117 ? 0.203 -23.25 -21.188 1 97.12 117 HIS A CA 1
ATOM 925 C C . HIS A 1 117 ? 0.059 -21.844 -21.766 1 97.12 117 HIS A C 1
ATOM 927 O O . HIS A 1 117 ? 0.215 -21.641 -22.969 1 97.12 117 HIS A O 1
ATOM 933 N N . VAL A 1 118 ? -0.294 -20.938 -20.969 1 97.75 118 VAL A N 1
ATOM 934 C CA . VAL A 1 118 ? -0.344 -19.5 -21.281 1 97.75 118 VAL A CA 1
ATOM 935 C C . VAL A 1 118 ? 0.552 -18.734 -20.312 1 97.75 118 VAL A C 1
ATOM 937 O O . VAL A 1 118 ? 0.85 -19.219 -19.219 1 97.75 118 VAL A O 1
ATOM 940 N N . SER A 1 119 ? 1.009 -17.562 -20.766 1 98.31 119 SER A N 1
ATOM 941 C CA . SER A 1 119 ? 1.858 -16.781 -19.875 1 98.31 119 SER A CA 1
ATOM 942 C C . SER A 1 119 ? 1.824 -15.297 -20.219 1 98.31 119 SER A C 1
ATOM 944 O O . SER A 1 119 ? 1.551 -14.93 -21.375 1 98.31 119 SER A O 1
ATOM 946 N N . ARG A 1 120 ? 2.025 -14.508 -19.25 1 97.38 120 ARG A N 1
ATOM 947 C CA . ARG A 1 120 ? 2.25 -13.078 -19.406 1 97.38 120 ARG A CA 1
ATOM 948 C C . ARG A 1 120 ? 3.359 -12.594 -18.469 1 97.38 120 ARG A C 1
ATOM 950 O O . ARG A 1 120 ? 3.344 -12.891 -17.281 1 97.38 120 ARG A O 1
ATOM 957 N N . GLU A 1 121 ? 4.316 -11.938 -19.047 1 97.31 121 GLU A N 1
ATOM 958 C CA . GLU A 1 121 ? 5.406 -11.359 -18.266 1 97.31 121 GLU A CA 1
ATOM 959 C C . GLU A 1 121 ? 5.27 -9.844 -18.188 1 97.31 121 GLU A C 1
ATOM 961 O O . GLU A 1 121 ? 5.078 -9.164 -19.203 1 97.31 121 GLU A O 1
ATOM 966 N N . VAL A 1 122 ? 5.344 -9.336 -16.969 1 96.19 122 VAL A N 1
ATOM 967 C CA . VAL A 1 122 ? 5.191 -7.902 -16.75 1 96.19 122 VAL A CA 1
ATOM 968 C C . VAL A 1 122 ? 6.348 -7.383 -15.898 1 96.19 122 VAL A C 1
ATOM 970 O O . VAL A 1 122 ? 6.945 -8.141 -15.133 1 96.19 122 VAL A O 1
ATOM 973 N N . ASP A 1 123 ? 6.676 -6.145 -16.062 1 94.38 123 ASP A N 1
ATOM 974 C CA . ASP A 1 123 ? 7.668 -5.527 -15.188 1 94.38 123 ASP A CA 1
ATOM 975 C C . ASP A 1 123 ? 7 -4.77 -14.047 1 94.38 123 ASP A C 1
ATOM 977 O O . ASP A 1 123 ? 5.793 -4.902 -13.828 1 94.38 123 ASP A O 1
ATOM 981 N N . SER A 1 124 ? 7.812 -4.062 -13.305 1 91.19 124 SER A N 1
ATOM 982 C CA . SER A 1 124 ? 7.316 -3.377 -12.117 1 91.19 124 SER A CA 1
ATOM 983 C C . SER A 1 124 ? 6.332 -2.271 -12.492 1 91.19 124 SER A C 1
ATOM 985 O O . SER A 1 124 ? 5.559 -1.813 -11.648 1 91.19 124 SER A O 1
ATOM 987 N N . GLU A 1 125 ? 6.316 -1.763 -13.727 1 90 125 GLU A N 1
ATOM 988 C CA . GLU A 1 125 ? 5.379 -0.746 -14.195 1 90 125 GLU A CA 1
ATOM 989 C C . GLU A 1 125 ? 4.18 -1.379 -14.891 1 90 125 GLU A C 1
ATOM 991 O O . GLU A 1 125 ? 3.396 -0.685 -15.539 1 90 125 GLU A O 1
ATOM 996 N N . MET A 1 126 ? 4.09 -2.648 -14.891 1 93.62 126 MET A N 1
ATOM 997 C CA . MET A 1 126 ? 2.979 -3.434 -15.422 1 93.62 126 MET A CA 1
ATOM 998 C C . MET A 1 126 ? 2.961 -3.383 -16.953 1 93.62 126 MET A C 1
ATOM 1000 O O . MET A 1 126 ? 1.903 -3.51 -17.562 1 93.62 126 MET A O 1
ATOM 1004 N N . LYS A 1 127 ? 4.094 -3.074 -17.438 1 92.31 127 LYS A N 1
ATOM 1005 C CA . LYS A 1 127 ? 4.25 -3.207 -18.875 1 92.31 127 LYS A CA 1
ATOM 1006 C C . LYS A 1 127 ? 4.457 -4.664 -19.281 1 92.31 127 LYS A C 1
ATOM 1008 O O . LYS A 1 127 ? 5.266 -5.371 -18.672 1 92.31 127 LYS A O 1
ATOM 1013 N N . THR A 1 128 ? 3.789 -5.059 -20.297 1 95.12 128 THR A N 1
ATOM 1014 C CA . THR A 1 128 ? 3.924 -6.434 -20.766 1 95.12 128 THR A CA 1
ATOM 1015 C C . THR A 1 128 ? 5.23 -6.617 -21.531 1 95.12 128 THR A C 1
ATOM 1017 O O . THR A 1 128 ? 5.516 -5.879 -22.484 1 95.12 128 THR A O 1
ATOM 1020 N N . LEU A 1 129 ? 5.969 -7.613 -21.156 1 95.44 129 LEU A N 1
ATOM 1021 C CA . LEU A 1 129 ? 7.254 -7.895 -21.781 1 95.44 129 LEU A CA 1
ATOM 1022 C C . LEU A 1 129 ? 7.137 -9.062 -22.75 1 95.44 129 LEU A C 1
ATOM 1024 O O . LEU A 1 129 ? 7.867 -9.125 -23.75 1 95.44 129 LEU A O 1
ATOM 1028 N N . SER A 1 130 ? 6.301 -10.055 -22.438 1 96.88 130 SER A N 1
ATOM 1029 C CA . SER A 1 130 ? 6.031 -11.203 -23.281 1 96.88 130 SER A CA 1
ATOM 1030 C C . SER A 1 130 ? 4.656 -11.797 -23 1 96.88 130 SER A C 1
ATOM 1032 O O . SER A 1 130 ? 4.133 -11.648 -21.891 1 96.88 130 SER A O 1
ATOM 1034 N N . LEU A 1 131 ? 4.098 -12.43 -24.078 1 97.25 131 LEU A N 1
ATOM 1035 C CA . LEU A 1 131 ? 2.762 -13 -23.953 1 97.25 131 LEU A CA 1
ATOM 1036 C C . LEU A 1 131 ? 2.635 -14.281 -24.766 1 97.25 131 LEU A C 1
ATOM 1038 O O . LEU A 1 131 ? 2.994 -14.305 -25.953 1 97.25 131 LEU A O 1
ATOM 1042 N N . THR A 1 132 ? 2.348 -15.398 -24.125 1 97.94 132 THR A N 1
ATOM 1043 C CA . THR A 1 132 ? 1.776 -16.578 -24.75 1 97.94 132 THR A CA 1
ATOM 1044 C C . THR A 1 132 ? 0.261 -16.609 -24.578 1 97.94 132 THR A C 1
ATOM 1046 O O . THR A 1 132 ? -0.238 -16.969 -23.5 1 97.94 132 THR A O 1
ATOM 1049 N N . PRO A 1 133 ? -0.432 -16.25 -25.531 1 96.62 133 PRO A N 1
ATOM 1050 C CA . PRO A 1 133 ? -1.852 -15.93 -25.359 1 96.62 133 PRO A CA 1
ATOM 1051 C C . PRO A 1 133 ? -2.713 -17.172 -25.172 1 96.62 133 PRO A C 1
ATOM 1053 O O . PRO A 1 133 ? -2.393 -18.25 -25.688 1 96.62 133 PRO A O 1
ATOM 1056 N N . LEU A 1 134 ? -3.707 -16.938 -24.391 1 95.31 134 LEU A N 1
ATOM 1057 C CA . LEU A 1 134 ? -4.789 -17.906 -24.25 1 95.31 134 LEU A CA 1
ATOM 1058 C C . LEU A 1 134 ? -5.598 -18 -25.547 1 95.31 134 LEU A C 1
ATOM 1060 O O . LEU A 1 134 ? -5.902 -16.984 -26.172 1 95.31 134 LEU A O 1
ATOM 1064 N N . LYS A 1 135 ? -5.902 -19.219 -25.953 1 93.81 135 LYS A N 1
ATOM 1065 C CA . LYS A 1 135 ? -6.723 -19.438 -27.141 1 93.81 135 LYS A CA 1
ATOM 1066 C C . LYS A 1 135 ? -8.094 -19.984 -26.766 1 93.81 135 LYS A C 1
ATOM 1068 O O . LYS A 1 135 ? -8.211 -21.125 -26.297 1 93.81 135 LYS A O 1
ATOM 1073 N N . TRP A 1 136 ? -9.031 -19.172 -27.094 1 92.94 136 TRP A N 1
ATOM 1074 C CA . TRP A 1 136 ? -10.406 -19.578 -26.828 1 92.94 136 TRP A CA 1
ATOM 1075 C C . TRP A 1 136 ? -10.891 -20.578 -27.875 1 92.94 136 TRP A C 1
ATOM 1077 O O . TRP A 1 136 ? -10.609 -20.406 -29.062 1 92.94 136 TRP A O 1
ATOM 1087 N N . LYS A 1 137 ? -11.57 -21.5 -27.328 1 92.62 137 LYS A N 1
ATOM 1088 C CA . LYS A 1 137 ? -12.148 -22.453 -28.281 1 92.62 137 LYS A CA 1
ATOM 1089 C C . LYS A 1 137 ? -13.344 -21.844 -29.016 1 92.62 137 LYS A C 1
ATOM 1091 O O . LYS A 1 137 ? -13.969 -20.891 -28.516 1 92.62 137 LYS A O 1
ATOM 1096 N N . GLN A 1 138 ? -13.68 -22.453 -30.141 1 89.06 138 GLN A N 1
ATOM 1097 C CA . GLN A 1 138 ? -14.773 -21.969 -30.969 1 89.06 138 GLN A CA 1
ATOM 1098 C C . GLN A 1 138 ? -16.109 -22.062 -30.234 1 89.06 138 GLN A C 1
ATOM 1100 O O . GLN A 1 138 ? -16.375 -23.031 -29.547 1 89.06 138 GLN A O 1
ATOM 1105 N N . GLY A 1 139 ? -16.922 -21 -30.359 1 85.5 139 GLY A N 1
ATOM 1106 C CA . GLY A 1 139 ? -18.266 -21.031 -29.812 1 85.5 139 GLY A CA 1
ATOM 1107 C C . GLY A 1 139 ? -18.344 -20.469 -28.406 1 85.5 139 GLY A C 1
ATOM 1108 O O . GLY A 1 139 ? -19.375 -20.578 -27.734 1 85.5 139 GLY A O 1
ATOM 1109 N N . THR A 1 140 ? -17.234 -19.922 -27.906 1 82.5 140 THR A N 1
ATOM 1110 C CA . THR A 1 140 ? -17.25 -19.453 -26.531 1 82.5 140 THR A CA 1
ATOM 1111 C C . THR A 1 140 ? -17.312 -17.922 -26.484 1 82.5 140 THR A C 1
ATOM 1113 O O . THR A 1 140 ? -16.969 -17.312 -25.469 1 82.5 140 THR A O 1
ATOM 1116 N N . ASP A 1 141 ? -17.719 -17.328 -27.5 1 80.06 141 ASP A N 1
ATOM 1117 C CA . ASP A 1 141 ? -17.672 -15.883 -27.641 1 80.06 141 ASP A CA 1
ATOM 1118 C C . ASP A 1 141 ? -18.5 -15.188 -26.578 1 80.06 141 ASP A C 1
ATOM 1120 O O . ASP A 1 141 ? -18.078 -14.18 -26 1 80.06 141 ASP A O 1
ATOM 1124 N N . ARG A 1 142 ? -19.547 -15.516 -26.297 1 73.81 142 ARG A N 1
ATOM 1125 C CA . ARG A 1 142 ? -20.438 -14.883 -25.328 1 73.81 142 ARG A CA 1
ATOM 1126 C C . ARG A 1 142 ? -19.953 -15.109 -23.906 1 73.81 142 ARG A C 1
ATOM 1128 O O . ARG A 1 142 ? -20.016 -14.203 -23.062 1 73.81 142 ARG A O 1
ATOM 1135 N N . ALA A 1 143 ? -19.406 -16.312 -23.797 1 73.75 143 ALA A N 1
ATOM 1136 C CA . ALA A 1 143 ? -19.031 -16.719 -22.438 1 73.75 143 ALA A CA 1
ATOM 1137 C C . ALA A 1 143 ? -17.734 -16.047 -22.016 1 73.75 143 ALA A C 1
ATOM 1139 O O . ALA A 1 143 ? -17.5 -15.828 -20.812 1 73.75 143 ALA A O 1
ATOM 1140 N N . ARG A 1 144 ? -17.062 -15.766 -23 1 79.38 144 ARG A N 1
ATOM 1141 C CA . ARG A 1 144 ? -15.719 -15.305 -22.656 1 79.38 144 ARG A CA 1
ATOM 1142 C C . ARG A 1 144 ? -15.711 -13.805 -22.359 1 79.38 144 ARG A C 1
ATOM 1144 O O . ARG A 1 144 ? -14.719 -13.266 -21.875 1 79.38 144 ARG A O 1
ATOM 1151 N N . THR A 1 145 ? -16.984 -13.242 -22.562 1 78.56 145 THR A N 1
ATOM 1152 C CA . THR A 1 145 ? -17.062 -11.805 -22.297 1 78.56 145 THR A CA 1
ATOM 1153 C C . THR A 1 145 ? -16.859 -11.508 -20.812 1 78.56 145 THR A C 1
ATOM 1155 O O . THR A 1 145 ? -17.469 -12.148 -19.953 1 78.56 145 THR A O 1
ATOM 1158 N N . ASP A 1 146 ? -15.898 -10.82 -20.422 1 83.19 146 ASP A N 1
ATOM 1159 C CA . ASP A 1 146 ? -15.609 -10.359 -19.062 1 83.19 146 ASP A CA 1
ATOM 1160 C C . ASP A 1 146 ? -14.875 -11.438 -18.281 1 83.19 146 ASP A C 1
ATOM 1162 O O . ASP A 1 146 ? -14.938 -11.461 -17.047 1 83.19 146 ASP A O 1
ATOM 1166 N N . SER A 1 147 ? -14.336 -12.414 -18.922 1 90 147 SER A N 1
ATOM 1167 C CA . SER A 1 147 ? -13.57 -13.461 -18.25 1 90 147 SER A CA 1
ATOM 1168 C C . SER A 1 147 ? -12.273 -12.914 -17.672 1 90 147 SER A C 1
ATOM 1170 O O . SER A 1 147 ? -11.594 -12.102 -18.297 1 90 147 SER A O 1
ATOM 1172 N N . PHE A 1 148 ? -11.938 -13.406 -16.516 1 92.5 148 PHE A N 1
ATOM 1173 C CA . PHE A 1 148 ? -10.656 -13.109 -15.891 1 92.5 148 PHE A CA 1
ATOM 1174 C C . PHE A 1 148 ? -9.5 -13.484 -16.812 1 92.5 148 PHE A C 1
ATOM 1176 O O . PHE A 1 148 ? -8.484 -12.789 -16.844 1 92.5 148 PHE A O 1
ATOM 1183 N N . PHE A 1 149 ? -9.695 -14.5 -17.625 1 93.88 149 PHE A N 1
ATOM 1184 C CA . PHE A 1 149 ? -8.594 -15.094 -18.375 1 93.88 149 PHE A CA 1
ATOM 1185 C C . PHE A 1 149 ? -8.281 -14.273 -19.625 1 93.88 149 PHE A C 1
ATOM 1187 O O . PHE A 1 149 ? -7.281 -14.516 -20.297 1 93.88 149 PHE A O 1
ATOM 1194 N N . SER A 1 150 ? -9.094 -13.297 -19.812 1 90.88 150 SER A N 1
ATOM 1195 C CA . SER A 1 150 ? -8.719 -12.328 -20.844 1 90.88 150 SER A CA 1
ATOM 1196 C C . SER A 1 150 ? -7.391 -11.656 -20.5 1 90.88 150 SER A C 1
ATOM 1198 O O . SER A 1 150 ? -6.75 -11.07 -21.375 1 90.88 150 SER A O 1
ATOM 1200 N N . PHE A 1 151 ? -7.031 -11.789 -19.312 1 93.75 151 PHE A N 1
ATOM 1201 C CA . PHE A 1 151 ? -5.73 -11.297 -18.875 1 93.75 151 PHE A CA 1
ATOM 1202 C C . PHE A 1 151 ? -4.617 -11.852 -19.75 1 93.75 151 PHE A C 1
ATOM 1204 O O . PHE A 1 151 ? -3.615 -11.18 -19.984 1 93.75 151 PHE A O 1
ATOM 1211 N N . PHE A 1 152 ? -4.816 -13.047 -20.219 1 95.75 152 PHE A N 1
ATOM 1212 C CA . PHE A 1 152 ? -3.791 -13.711 -21.016 1 95.75 152 PHE A CA 1
ATOM 1213 C C . PHE A 1 152 ? -4.039 -13.508 -22.5 1 95.75 152 PHE A C 1
ATOM 1215 O O . PHE A 1 152 ? -3.648 -14.336 -23.328 1 95.75 152 PHE A O 1
ATOM 1222 N N . THR A 1 153 ? -4.707 -12.523 -22.828 1 92.12 153 THR A N 1
ATOM 1223 C CA . THR A 1 153 ? -4.926 -12.203 -24.234 1 92.12 153 THR A CA 1
ATOM 1224 C C . THR A 1 153 ? -4.395 -10.805 -24.562 1 92.12 153 THR A C 1
ATOM 1226 O O . THR A 1 153 ? -4.141 -10.008 -23.656 1 92.12 153 THR A O 1
ATOM 1229 N N . GLU A 1 154 ? -4.254 -10.555 -25.844 1 88.44 154 GLU A N 1
ATOM 1230 C CA . GLU A 1 154 ? -3.748 -9.266 -26.297 1 88.44 154 GLU A CA 1
ATOM 1231 C C . GLU A 1 154 ? -4.762 -8.156 -26.047 1 88.44 154 GLU A C 1
ATOM 1233 O O . GLU A 1 154 ? -4.391 -6.984 -25.938 1 88.44 154 GLU A O 1
ATOM 1238 N N . SER A 1 155 ? -5.984 -8.477 -25.906 1 80.56 155 SER A N 1
ATOM 1239 C CA . SER A 1 155 ? -7.059 -7.496 -25.844 1 80.56 155 SER A CA 1
ATOM 1240 C C . SER A 1 155 ? -7.258 -6.992 -24.406 1 80.56 155 SER A C 1
ATOM 1242 O O . SER A 1 155 ? -8.039 -6.074 -24.172 1 80.56 155 SER A O 1
ATOM 1244 N N . PHE A 1 156 ? -6.602 -7.691 -23.516 1 81.56 156 PHE A N 1
ATOM 1245 C CA . PHE A 1 156 ? -6.785 -7.254 -22.141 1 81.56 156 PHE A CA 1
ATOM 1246 C C . PHE A 1 156 ? -6.352 -5.805 -21.969 1 81.56 156 PHE A C 1
ATOM 1248 O O . PHE A 1 156 ? -5.207 -5.457 -22.266 1 81.56 156 PHE A O 1
ATOM 1255 N N . GLN A 1 157 ? -7.465 -4.906 -21.984 1 64.75 157 GLN A N 1
ATOM 1256 C CA . GLN A 1 157 ? -7.242 -3.471 -21.828 1 64.75 157 GLN A CA 1
ATOM 1257 C C . GLN A 1 157 ? -6.629 -3.15 -20.469 1 64.75 157 GLN A C 1
ATOM 1259 O O . GLN A 1 157 ? -7.117 -3.617 -19.438 1 64.75 157 GLN A O 1
ATOM 1264 N N . SER A 1 158 ? -5.293 -2.844 -20.562 1 62.06 158 SER A N 1
ATOM 1265 C CA . SER A 1 158 ? -4.199 -2.863 -19.594 1 62.06 158 SER A CA 1
ATOM 1266 C C . SER A 1 158 ? -4.219 -1.616 -18.719 1 62.06 158 SER A C 1
ATOM 1268 O O . SER A 1 158 ? -3.498 -0.652 -18.984 1 62.06 158 SER A O 1
ATOM 1270 N N . ASP A 1 159 ? -5.391 -1.054 -18.359 1 76.06 159 ASP A N 1
ATOM 1271 C CA . ASP A 1 159 ? -4.844 0.029 -17.547 1 76.06 159 ASP A CA 1
ATOM 1272 C C . ASP A 1 159 ? -4.031 -0.52 -16.375 1 76.06 159 ASP A C 1
ATOM 1274 O O . ASP A 1 159 ? -4.137 -1.701 -16.047 1 76.06 159 ASP A O 1
ATOM 1278 N N . MET A 1 160 ? -3.16 0.168 -16.047 1 83.06 160 MET A N 1
ATOM 1279 C CA . MET A 1 160 ? -2.152 -0.177 -15.055 1 83.06 160 MET A CA 1
ATOM 1280 C C . MET A 1 160 ? -2.805 -0.688 -13.773 1 83.06 160 MET A C 1
ATOM 1282 O O . MET A 1 160 ? -2.322 -1.645 -13.164 1 83.06 160 MET A O 1
ATOM 1286 N N . ASP A 1 161 ? -3.947 -0.223 -13.5 1 86.75 161 ASP A N 1
ATOM 1287 C CA . ASP A 1 161 ? -4.602 -0.602 -12.25 1 86.75 161 ASP A CA 1
ATOM 1288 C C . ASP A 1 161 ? -5.148 -2.027 -12.328 1 86.75 161 ASP A C 1
ATOM 1290 O O . ASP A 1 161 ? -4.977 -2.814 -11.398 1 86.75 161 ASP A O 1
ATOM 1294 N N . ALA A 1 162 ? -5.797 -2.256 -13.359 1 86.31 162 ALA A N 1
ATOM 1295 C CA . ALA A 1 162 ? -6.355 -3.592 -13.547 1 86.31 162 ALA A CA 1
ATOM 1296 C C . ALA A 1 162 ? -5.25 -4.641 -13.609 1 86.31 162 ALA A C 1
ATOM 1298 O O . ALA A 1 162 ? -5.359 -5.707 -12.992 1 86.31 162 ALA A O 1
ATOM 1299 N N . MET A 1 163 ? -4.188 -4.324 -14.305 1 91.88 163 MET A N 1
ATOM 1300 C CA . MET A 1 163 ? -3.039 -5.219 -14.406 1 91.88 163 MET A CA 1
ATOM 1301 C C . MET A 1 163 ? -2.426 -5.477 -13.031 1 91.88 163 MET A C 1
ATOM 1303 O O . MET A 1 163 ? -2.154 -6.625 -12.68 1 91.88 163 MET A O 1
ATOM 1307 N N . SER A 1 164 ? -2.295 -4.492 -12.336 1 93.19 164 SER A N 1
ATOM 1308 C CA . SER A 1 164 ? -1.671 -4.59 -11.023 1 93.19 164 SER A CA 1
ATOM 1309 C C . SER A 1 164 ? -2.5 -5.457 -10.086 1 93.19 164 SER A C 1
ATOM 1311 O O . SER A 1 164 ? -1.953 -6.273 -9.344 1 93.19 164 SER A O 1
ATOM 1313 N N . GLU A 1 165 ? -3.791 -5.258 -10.141 1 91.62 165 GLU A N 1
ATOM 1314 C CA . GLU A 1 165 ? -4.684 -6.027 -9.281 1 91.62 165 GLU A CA 1
ATOM 1315 C C . GLU A 1 165 ? -4.551 -7.523 -9.547 1 91.62 165 GLU A C 1
ATOM 1317 O O . GLU A 1 165 ? -4.441 -8.32 -8.609 1 91.62 165 GLU A O 1
ATOM 1322 N N . VAL A 1 166 ? -4.504 -7.875 -10.766 1 93.25 166 VAL A N 1
ATOM 1323 C CA . VAL A 1 166 ? -4.426 -9.281 -11.148 1 93.25 166 VAL A CA 1
ATOM 1324 C C . VAL A 1 166 ? -3.055 -9.844 -10.781 1 93.25 166 VAL A C 1
ATOM 1326 O O . VAL A 1 166 ? -2.955 -10.875 -10.117 1 93.25 166 VAL A O 1
ATOM 1329 N N . VAL A 1 167 ? -2.037 -9.117 -11.18 1 95.12 167 VAL A N 1
ATOM 1330 C CA . VAL A 1 167 ? -0.669 -9.586 -10.992 1 95.12 167 VAL A CA 1
ATOM 1331 C C . VAL A 1 167 ? -0.379 -9.734 -9.5 1 95.12 167 VAL A C 1
ATOM 1333 O O . VAL A 1 167 ? 0.139 -10.766 -9.062 1 95.12 167 VAL A O 1
ATOM 1336 N N . GLU A 1 168 ? -0.773 -8.789 -8.766 1 93.44 168 GLU A N 1
ATOM 1337 C CA . GLU A 1 168 ? -0.531 -8.82 -7.328 1 93.44 168 GLU A CA 1
ATOM 1338 C C . GLU A 1 168 ? -1.368 -9.906 -6.656 1 93.44 168 GLU A C 1
ATOM 1340 O O . GLU A 1 168 ? -0.892 -10.594 -5.754 1 93.44 168 GLU A O 1
ATOM 1345 N N . GLY A 1 169 ? -2.578 -10 -7.043 1 93.12 169 GLY A N 1
ATOM 1346 C CA . GLY A 1 169 ? -3.43 -11.047 -6.504 1 93.12 169 GLY A CA 1
ATOM 1347 C C . GLY A 1 169 ? -2.885 -12.445 -6.746 1 93.12 169 GLY A C 1
ATOM 1348 O O . GLY A 1 169 ? -2.814 -13.258 -5.82 1 93.12 169 GLY A O 1
ATOM 1349 N N . LEU A 1 170 ? -2.439 -12.703 -7.961 1 95.56 170 LEU A N 1
ATOM 1350 C CA . LEU A 1 170 ? -1.882 -14.008 -8.312 1 95.56 170 LEU A CA 1
ATOM 1351 C C . LEU A 1 170 ? -0.566 -14.25 -7.582 1 95.56 170 LEU A C 1
ATOM 1353 O O . LEU A 1 170 ? -0.286 -15.375 -7.16 1 95.56 170 LEU A O 1
ATOM 1357 N N . ASP A 1 171 ? 0.163 -13.203 -7.457 1 95.5 171 ASP A N 1
ATOM 1358 C CA . ASP A 1 171 ? 1.438 -13.32 -6.758 1 95.5 171 ASP A CA 1
ATOM 1359 C C . ASP A 1 171 ? 1.228 -13.672 -5.285 1 95.5 171 ASP A C 1
ATOM 1361 O O . ASP A 1 171 ? 1.974 -14.469 -4.719 1 95.5 171 ASP A O 1
ATOM 1365 N N . ILE A 1 172 ? 0.224 -13.109 -4.668 1 92.69 172 ILE A N 1
ATOM 1366 C CA . ILE A 1 172 ? -0.106 -13.414 -3.281 1 92.69 172 ILE A CA 1
ATOM 1367 C C . ILE A 1 172 ? -0.489 -14.883 -3.148 1 92.69 172 ILE A C 1
ATOM 1369 O O . ILE A 1 172 ? -0.044 -15.57 -2.225 1 92.69 172 ILE A O 1
ATOM 1373 N N . ILE A 1 173 ? -1.221 -15.336 -4.039 1 93.62 173 ILE A N 1
ATOM 1374 C CA . ILE A 1 173 ? -1.647 -16.734 -4.027 1 93.62 173 ILE A CA 1
ATOM 1375 C C . ILE A 1 173 ? -0.431 -17.641 -4.16 1 93.62 173 ILE A C 1
ATOM 1377 O O . ILE A 1 173 ? -0.283 -18.609 -3.4 1 93.62 173 ILE A O 1
ATOM 1381 N N . TYR A 1 174 ? 0.415 -17.359 -5.113 1 96.25 174 TYR A N 1
ATOM 1382 C CA . TYR A 1 174 ? 1.586 -18.188 -5.379 1 96.25 174 TYR A CA 1
ATOM 1383 C C . TYR A 1 174 ? 2.498 -18.25 -4.16 1 96.25 174 TYR A C 1
ATOM 1385 O O . TYR A 1 174 ? 3.039 -19.312 -3.836 1 96.25 174 TYR A O 1
ATOM 1393 N N . GLN A 1 175 ? 2.561 -17.156 -3.512 1 94 175 GLN A N 1
ATOM 1394 C CA . GLN A 1 175 ? 3.449 -17.094 -2.355 1 94 175 GLN A CA 1
ATOM 1395 C C . GLN A 1 175 ? 2.807 -17.734 -1.131 1 94 175 GLN A C 1
ATOM 1397 O O . GLN A 1 175 ? 3.506 -18.234 -0.248 1 94 175 GLN A O 1
ATOM 1402 N N . ASN A 1 176 ? 1.438 -17.703 -1.139 1 91.06 176 ASN A N 1
ATOM 1403 C CA . ASN A 1 176 ? 0.727 -18.188 0.038 1 91.06 176 ASN A CA 1
ATOM 1404 C C . ASN A 1 176 ? -0.441 -19.094 -0.349 1 91.06 176 ASN A C 1
ATOM 1406 O O . ASN A 1 176 ? -1.585 -18.844 0.028 1 91.06 176 ASN A O 1
ATOM 1410 N N . PRO A 1 177 ? -0.169 -20.156 -0.942 1 92.69 177 PRO A N 1
ATOM 1411 C CA . PRO A 1 177 ? -1.245 -21 -1.469 1 92.69 177 PRO A CA 1
ATOM 1412 C C . PRO A 1 177 ? -2.035 -21.703 -0.368 1 92.69 177 PRO A C 1
ATOM 1414 O O . PRO A 1 177 ? -3.168 -22.141 -0.597 1 92.69 177 PRO A O 1
ATOM 1417 N N . PHE A 1 178 ? -1.583 -21.781 0.811 1 86.81 178 PHE A N 1
ATOM 1418 C CA . PHE A 1 178 ? -2.215 -22.578 1.852 1 86.81 178 PHE A CA 1
ATOM 1419 C C . PHE A 1 178 ? -3.16 -21.734 2.693 1 86.81 178 PHE A C 1
ATOM 1421 O O . PHE A 1 178 ? -3.896 -22.25 3.529 1 86.81 178 PHE A O 1
ATOM 1428 N N . LEU A 1 179 ? -3.045 -20.375 2.57 1 74.88 179 LEU A N 1
ATOM 1429 C CA . LEU A 1 179 ? -3.984 -19.516 3.285 1 74.88 179 LEU A CA 1
ATOM 1430 C C . LEU A 1 179 ? -5.414 -19.766 2.814 1 74.88 179 LEU A C 1
ATOM 1432 O O . LEU A 1 179 ? -6.352 -19.75 3.617 1 74.88 179 LEU A O 1
ATOM 1436 N N . ALA A 1 180 ? -5.582 -19.984 1.646 1 60.12 180 ALA A N 1
ATOM 1437 C CA . ALA A 1 180 ? -6.891 -20.219 1.041 1 60.12 180 ALA A CA 1
ATOM 1438 C C . ALA A 1 180 ? -7.398 -21.625 1.364 1 60.12 180 ALA A C 1
ATOM 1440 O O . ALA A 1 180 ? -8.609 -21.875 1.382 1 60.12 180 ALA A O 1
ATOM 1441 N N . VAL A 1 181 ? -6.527 -22.562 1.58 1 58.38 181 VAL A N 1
ATOM 1442 C CA . VAL A 1 181 ? -6.91 -23.953 1.768 1 58.38 181 VAL A CA 1
ATOM 1443 C C . VAL A 1 181 ? -7.27 -24.203 3.232 1 58.38 181 VAL A C 1
ATOM 1445 O O . VAL A 1 181 ? -8.102 -25.062 3.539 1 58.38 181 VAL A O 1
ATOM 1448 N N . GLN A 1 182 ? -6.762 -23.547 4.184 1 51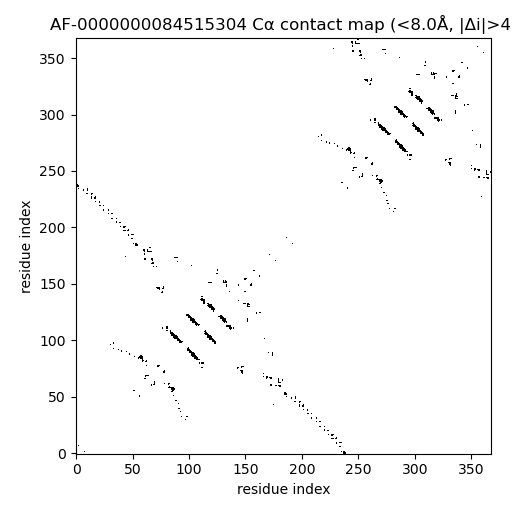.28 182 GLN A N 1
ATOM 1449 C CA . GLN A 1 182 ? -7.039 -23.781 5.598 1 51.28 182 GLN A CA 1
ATOM 1450 C C . GLN A 1 182 ? -8.43 -23.266 5.973 1 51.28 182 GLN A C 1
ATOM 1452 O O . GLN A 1 182 ? -8.992 -23.672 6.992 1 51.28 182 GLN A O 1
ATOM 1457 N N . ALA A 1 183 ? -8.984 -22.516 5.23 1 46.47 183 ALA A N 1
ATOM 1458 C CA . ALA A 1 183 ? -10.289 -22.016 5.66 1 46.47 183 ALA A CA 1
ATOM 1459 C C . ALA A 1 183 ? -11.383 -23.031 5.395 1 46.47 183 ALA A C 1
ATOM 1461 O O . ALA A 1 183 ? -12.516 -22.875 5.848 1 46.47 183 A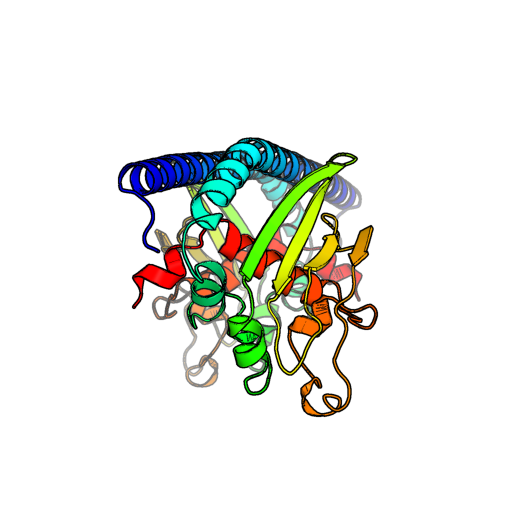LA A O 1
ATOM 1462 N N . ASP A 1 184 ? -11.25 -23.969 4.621 1 40.94 184 ASP A N 1
ATOM 1463 C CA . ASP A 1 184 ? -12.234 -25.047 4.531 1 40.94 184 ASP A CA 1
ATOM 1464 C C . ASP A 1 184 ? -12.055 -26.047 5.66 1 40.94 184 ASP A C 1
ATOM 1466 O O . ASP A 1 184 ? -10.922 -26.391 6.023 1 40.94 184 ASP A O 1
ATOM 1470 N N . MET B 1 1 ? -3.1 -37.531 -5.848 1 57.81 1 MET B N 1
ATOM 1471 C CA . MET B 1 1 ? -2.176 -38.25 -4.984 1 57.81 1 MET B CA 1
ATOM 1472 C C . MET B 1 1 ? -1.591 -37.344 -3.916 1 57.81 1 MET B C 1
ATOM 1474 O O . MET B 1 1 ? -1.322 -36.156 -4.176 1 57.81 1 MET B O 1
ATOM 1478 N N . GLN B 1 2 ? -1.809 -37.688 -2.697 1 70.06 2 GLN B N 1
ATOM 1479 C CA . GLN B 1 2 ? -1.24 -36.969 -1.558 1 70.06 2 GLN B CA 1
ATOM 1480 C C . GLN B 1 2 ? 0.282 -37.094 -1.547 1 70.06 2 GLN B C 1
ATOM 1482 O O . GLN B 1 2 ? 0.842 -38.125 -1.939 1 70.06 2 GLN B O 1
ATOM 1487 N N . PRO B 1 3 ? 0.971 -35.906 -1.443 1 72.69 3 PRO B N 1
ATOM 1488 C CA . PRO B 1 3 ? 2.434 -35.969 -1.396 1 72.69 3 PRO B CA 1
ATOM 1489 C C . PRO B 1 3 ? 2.951 -36.969 -0.355 1 72.69 3 PRO B C 1
ATOM 1491 O O . PRO B 1 3 ? 2.26 -37.25 0.624 1 72.69 3 PRO B O 1
ATOM 1494 N N . SER B 1 4 ? 4.027 -37.531 -0.73 1 84.69 4 SER B N 1
ATOM 1495 C CA . SER B 1 4 ? 4.688 -38.375 0.262 1 84.69 4 SER B CA 1
ATOM 1496 C C . SER B 1 4 ? 4.953 -37.594 1.551 1 84.69 4 SER B C 1
ATOM 1498 O O . SER B 1 4 ? 4.898 -36.344 1.566 1 84.69 4 SER B O 1
ATOM 1500 N N . GLN B 1 5 ? 5.043 -38.344 2.627 1 86.06 5 GLN B N 1
ATOM 1501 C CA . GLN B 1 5 ? 5.352 -37.719 3.906 1 86.06 5 GLN B CA 1
ATOM 1502 C C . GLN B 1 5 ? 6.602 -36.844 3.803 1 86.06 5 GLN B C 1
ATOM 1504 O O . GLN B 1 5 ? 6.648 -35.75 4.359 1 86.06 5 GLN B O 1
ATOM 1509 N N . SER B 1 6 ? 7.594 -37.312 3.033 1 87.88 6 SER B N 1
ATOM 1510 C CA . SER B 1 6 ? 8.836 -36.562 2.85 1 87.88 6 SER B CA 1
ATOM 1511 C C . SER B 1 6 ? 8.602 -35.281 2.053 1 87.88 6 SER B C 1
ATOM 1513 O O . SER B 1 6 ? 9.156 -34.25 2.379 1 87.88 6 SER B O 1
ATOM 1515 N N . ALA B 1 7 ? 7.766 -35.438 1.087 1 89.5 7 ALA B N 1
ATOM 1516 C CA . ALA B 1 7 ? 7.445 -34.25 0.279 1 89.5 7 ALA B CA 1
ATOM 1517 C C . ALA B 1 7 ? 6.656 -33.219 1.089 1 89.5 7 ALA B C 1
ATOM 1519 O O . ALA B 1 7 ? 6.914 -32.031 1.002 1 89.5 7 ALA B O 1
ATOM 1520 N N . ALA B 1 8 ? 5.828 -33.656 1.921 1 91.31 8 ALA B N 1
ATOM 1521 C CA . ALA B 1 8 ? 5.027 -32.812 2.773 1 91.31 8 ALA B CA 1
ATOM 1522 C C . ALA B 1 8 ? 5.906 -32.062 3.77 1 91.31 8 ALA B C 1
ATOM 1524 O O . ALA B 1 8 ? 5.703 -30.859 4.012 1 91.31 8 ALA B O 1
ATOM 1525 N N . GLU B 1 9 ? 6.836 -32.781 4.289 1 93.88 9 GLU B N 1
ATOM 1526 C CA . GLU B 1 9 ? 7.766 -32.156 5.238 1 93.88 9 GLU B CA 1
ATOM 1527 C C . GLU B 1 9 ? 8.641 -31.109 4.559 1 93.88 9 GLU B C 1
ATOM 1529 O O . GLU B 1 9 ? 8.914 -30.062 5.137 1 93.88 9 GLU B O 1
ATOM 1534 N N . ALA B 1 10 ? 9.039 -31.422 3.377 1 93.81 10 ALA B N 1
ATOM 1535 C CA . ALA B 1 10 ? 9.859 -30.469 2.629 1 93.81 10 ALA B CA 1
ATOM 1536 C C . ALA B 1 10 ? 9.062 -29.219 2.262 1 93.81 10 ALA B C 1
ATOM 1538 O O . ALA B 1 10 ? 9.57 -28.094 2.377 1 93.81 10 ALA B O 1
ATOM 1539 N N . ILE B 1 11 ? 7.863 -29.422 1.873 1 94.31 11 ILE B N 1
ATOM 1540 C CA . ILE B 1 11 ? 6.984 -28.297 1.544 1 94.31 11 ILE B CA 1
ATOM 1541 C C . ILE B 1 11 ? 6.793 -27.422 2.775 1 94.31 11 ILE B C 1
ATOM 1543 O O . ILE B 1 11 ? 6.891 -26.188 2.688 1 94.31 11 ILE B O 1
ATOM 1547 N N . ALA B 1 12 ? 6.594 -28.047 3.869 1 94.69 12 ALA B N 1
ATOM 1548 C CA . ALA B 1 12 ? 6.414 -27.312 5.117 1 94.69 12 ALA B CA 1
ATOM 1549 C C . ALA B 1 12 ? 7.668 -26.5 5.465 1 94.69 12 ALA B C 1
ATOM 1551 O O . ALA B 1 12 ? 7.574 -25.344 5.887 1 94.69 12 ALA B O 1
ATOM 1552 N N . LYS B 1 13 ? 8.781 -27.109 5.277 1 96.38 13 LYS B N 1
ATOM 1553 C CA . LYS B 1 13 ? 10.055 -26.453 5.57 1 96.38 13 LYS B CA 1
ATOM 1554 C C . LYS B 1 13 ? 10.242 -25.219 4.691 1 96.38 13 LYS B C 1
ATOM 1556 O O . LYS B 1 13 ? 10.586 -24.141 5.191 1 96.38 13 LYS B O 1
ATOM 1561 N N . TYR B 1 14 ? 10.039 -25.344 3.404 1 96.19 14 TYR B N 1
ATOM 1562 C CA . TYR B 1 14 ? 10.195 -24.219 2.496 1 96.19 14 TYR B CA 1
ATOM 1563 C C . TYR B 1 14 ? 9.18 -23.125 2.807 1 96.19 14 TYR B C 1
ATOM 1565 O O . TYR B 1 14 ? 9.5 -21.938 2.73 1 96.19 14 TYR B O 1
ATOM 1573 N N . THR B 1 15 ? 8.008 -23.531 3.191 1 95.12 15 THR B N 1
ATOM 1574 C CA . THR B 1 15 ? 6.973 -22.578 3.561 1 95.12 15 THR B CA 1
ATOM 1575 C C . THR B 1 15 ? 7.391 -21.781 4.793 1 95.12 15 THR B C 1
ATOM 1577 O O . THR B 1 15 ? 7.254 -20.562 4.828 1 95.12 15 THR B O 1
ATOM 1580 N N . ASP B 1 16 ? 7.973 -22.5 5.73 1 96.56 16 ASP B N 1
ATOM 1581 C CA . ASP B 1 16 ? 8.438 -21.828 6.945 1 96.56 16 ASP B CA 1
ATOM 1582 C C . ASP B 1 16 ? 9.562 -20.844 6.637 1 96.56 16 ASP B C 1
ATOM 1584 O O . ASP B 1 16 ? 9.609 -19.75 7.191 1 96.56 16 ASP B O 1
ATOM 1588 N N . GLU B 1 17 ? 10.422 -21.219 5.805 1 97.62 17 GLU B N 1
ATOM 1589 C CA . GLU B 1 17 ? 11.523 -20.344 5.422 1 97.62 17 GLU B CA 1
ATOM 1590 C C . GLU B 1 17 ? 11.023 -19.109 4.68 1 97.62 17 GLU B C 1
ATOM 1592 O O . GLU B 1 17 ? 11.516 -18 4.902 1 97.62 17 GLU B O 1
ATOM 1597 N N . LEU B 1 18 ? 10.086 -19.344 3.84 1 97.25 18 LEU B N 1
ATOM 1598 C CA . LEU B 1 18 ? 9.492 -18.25 3.096 1 97.25 18 LEU B CA 1
ATOM 1599 C C . LEU B 1 18 ? 8.805 -17.25 4.039 1 97.25 18 LEU B C 1
ATOM 1601 O O . LEU B 1 18 ? 8.969 -16.047 3.893 1 97.25 18 LEU B O 1
ATOM 1605 N N . VAL B 1 19 ? 8.133 -17.75 5 1 95.56 19 VAL B N 1
ATOM 1606 C CA . VAL B 1 19 ? 7.473 -16.906 5.992 1 95.56 19 VAL B CA 1
ATOM 1607 C C . VAL B 1 19 ? 8.516 -16.109 6.77 1 95.56 19 VAL B C 1
ATOM 1609 O O . VAL B 1 19 ? 8.336 -14.914 7.012 1 95.56 19 VAL B O 1
ATOM 1612 N N . ALA B 1 20 ? 9.578 -16.75 7.105 1 97.56 20 ALA B N 1
ATOM 1613 C CA . ALA B 1 20 ? 10.641 -16.094 7.855 1 97.56 20 ALA B CA 1
ATOM 1614 C C . ALA B 1 20 ? 11.273 -14.969 7.035 1 97.56 20 ALA B C 1
ATOM 1616 O O . ALA B 1 20 ? 11.547 -13.883 7.559 1 97.56 20 ALA B O 1
ATOM 1617 N N . ILE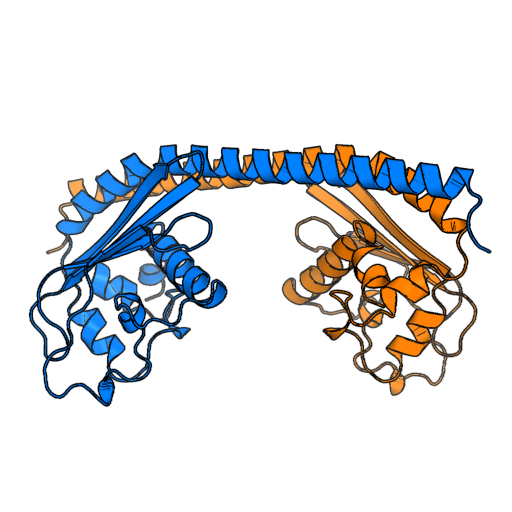 B 1 21 ? 11.477 -15.18 5.766 1 97.5 21 ILE B N 1
ATOM 1618 C CA . ILE B 1 21 ? 12.055 -14.172 4.883 1 97.5 21 ILE B CA 1
ATOM 1619 C C . ILE B 1 21 ? 11.094 -13 4.734 1 97.5 21 ILE B C 1
ATOM 1621 O O . ILE B 1 21 ? 11.5 -11.836 4.797 1 97.5 21 ILE B O 1
ATOM 1625 N N . ASP B 1 22 ? 9.859 -13.328 4.586 1 95.19 22 ASP B N 1
ATOM 1626 C CA . ASP B 1 22 ? 8.844 -12.289 4.438 1 95.19 22 ASP B CA 1
ATOM 1627 C C . ASP B 1 22 ? 8.75 -11.43 5.695 1 95.19 22 ASP B C 1
ATOM 1629 O O . ASP B 1 22 ? 8.664 -10.203 5.605 1 95.19 22 ASP B O 1
ATOM 1633 N N . ARG B 1 23 ? 8.773 -12.062 6.805 1 96.31 23 ARG B N 1
ATOM 1634 C CA . ARG B 1 23 ? 8.734 -11.336 8.07 1 96.31 23 ARG B CA 1
ATOM 1635 C C . ARG B 1 23 ? 9.938 -10.406 8.203 1 96.31 23 ARG B C 1
ATOM 1637 O O . ARG B 1 23 ? 9.789 -9.25 8.609 1 96.31 23 ARG B O 1
ATOM 1644 N N . LYS B 1 24 ? 11.062 -10.852 7.848 1 97.5 24 LYS B N 1
ATOM 1645 C CA . LYS B 1 24 ? 12.273 -10.031 7.898 1 97.5 24 LYS B CA 1
ATOM 1646 C C . LYS B 1 24 ? 12.195 -8.867 6.914 1 97.5 24 LYS B C 1
ATOM 1648 O O . LYS B 1 24 ? 12.617 -7.754 7.223 1 97.5 24 LYS B O 1
ATOM 1653 N N . ASN B 1 25 ? 11.672 -9.156 5.758 1 96.38 25 ASN B N 1
ATOM 1654 C CA . ASN B 1 25 ? 11.438 -8.102 4.777 1 96.38 25 ASN B CA 1
ATOM 1655 C C . ASN B 1 25 ? 10.531 -7.008 5.336 1 96.38 25 ASN B C 1
ATOM 1657 O O . ASN B 1 25 ? 10.859 -5.824 5.242 1 96.38 25 ASN B O 1
ATOM 1661 N N . ASP B 1 26 ? 9.422 -7.43 5.941 1 94.56 26 ASP B N 1
ATOM 1662 C CA . ASP B 1 26 ? 8.477 -6.484 6.523 1 94.56 26 ASP B CA 1
ATOM 1663 C C . ASP B 1 26 ? 9.141 -5.645 7.609 1 94.56 26 ASP B C 1
ATOM 1665 O O . ASP B 1 26 ? 8.984 -4.422 7.637 1 94.56 26 ASP B O 1
ATOM 1669 N N . GLU B 1 27 ? 9.906 -6.262 8.406 1 95.06 27 GLU B N 1
ATOM 1670 C CA . GLU B 1 27 ? 10.586 -5.598 9.516 1 95.06 27 GLU B CA 1
ATOM 1671 C C . GLU B 1 27 ? 11.617 -4.59 9.016 1 95.06 27 GLU B C 1
ATOM 1673 O O . GLU B 1 27 ? 11.648 -3.447 9.469 1 95.06 27 GLU B O 1
ATOM 1678 N N . GLU B 1 28 ? 12.398 -5 8.07 1 96.56 28 GLU B N 1
ATOM 1679 C CA . GLU B 1 28 ? 13.453 -4.133 7.562 1 96.56 28 GLU B CA 1
ATOM 1680 C C . GLU B 1 28 ? 12.883 -2.982 6.742 1 96.56 28 GLU B C 1
ATOM 1682 O O . GLU B 1 28 ? 13.398 -1.865 6.777 1 96.56 28 GLU B O 1
ATOM 1687 N N . THR B 1 29 ? 11.867 -3.244 6.082 1 95.62 29 THR B N 1
ATOM 1688 C CA . THR B 1 29 ? 11.203 -2.188 5.324 1 95.62 29 THR B CA 1
ATOM 1689 C C . THR B 1 29 ? 10.594 -1.152 6.266 1 95.62 29 THR B C 1
ATOM 1691 O O . THR B 1 29 ? 10.734 0.052 6.051 1 95.62 29 THR B O 1
ATOM 1694 N N . ALA B 1 30 ? 9.914 -1.64 7.273 1 93.12 30 ALA B N 1
ATOM 1695 C CA . ALA B 1 30 ? 9.336 -0.743 8.273 1 93.12 30 ALA B CA 1
ATOM 1696 C C . ALA B 1 30 ? 10.414 0.091 8.953 1 93.12 30 ALA B C 1
ATOM 1698 O O . ALA B 1 30 ? 10.242 1.295 9.156 1 93.12 30 ALA B O 1
ATOM 1699 N N . ALA B 1 31 ? 11.523 -0.548 9.258 1 94.94 31 ALA B N 1
ATOM 1700 C CA . ALA B 1 31 ? 12.633 0.148 9.898 1 94.94 31 ALA B CA 1
ATOM 1701 C C . ALA B 1 31 ? 13.219 1.216 8.977 1 94.94 31 ALA B C 1
ATOM 1703 O O . ALA B 1 31 ? 13.547 2.316 9.422 1 94.94 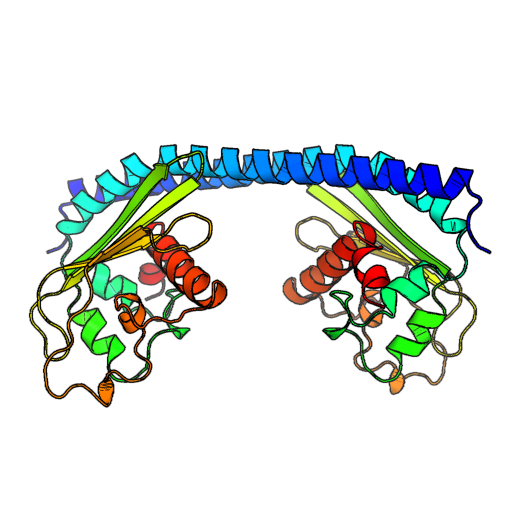31 ALA B O 1
ATOM 1704 N N . LEU B 1 32 ? 13.32 0.892 7.738 1 96.12 32 LEU B N 1
ATOM 1705 C CA . LEU B 1 32 ? 13.828 1.832 6.746 1 96.12 32 LEU B CA 1
ATOM 1706 C C . LEU B 1 32 ? 12.898 3.039 6.621 1 96.12 32 LEU B C 1
ATOM 1708 O O . LEU B 1 32 ? 13.367 4.184 6.625 1 96.12 32 LEU B O 1
ATOM 1712 N N . ARG B 1 33 ? 11.625 2.807 6.543 1 93.75 33 ARG B N 1
ATOM 1713 C CA . ARG B 1 33 ? 10.656 3.889 6.43 1 93.75 33 ARG B CA 1
ATOM 1714 C C . ARG B 1 33 ? 10.688 4.785 7.66 1 93.75 33 ARG B C 1
ATOM 1716 O O . ARG B 1 33 ? 10.594 6.012 7.547 1 93.75 33 ARG B O 1
ATOM 1723 N N . LEU B 1 34 ? 10.859 4.141 8.781 1 94.38 34 LEU B N 1
ATOM 1724 C CA . LEU B 1 34 ? 10.945 4.891 10.031 1 94.38 34 LEU B CA 1
ATOM 1725 C C . LEU B 1 34 ? 12.18 5.789 10.039 1 94.38 34 LEU B C 1
ATOM 1727 O O . LEU B 1 34 ? 12.109 6.945 10.461 1 94.38 34 LEU B O 1
ATOM 1731 N N . GLU B 1 35 ? 13.211 5.273 9.586 1 95.44 35 GLU B N 1
ATOM 1732 C CA . GLU B 1 35 ? 14.453 6.039 9.523 1 95.44 35 GLU B CA 1
ATOM 1733 C C . GLU B 1 35 ? 14.305 7.266 8.625 1 95.44 35 GLU B C 1
ATOM 1735 O O . GLU B 1 35 ? 14.734 8.367 8.984 1 95.44 35 GLU B O 1
ATOM 1740 N N . TYR B 1 36 ? 13.734 7.07 7.562 1 96.5 36 TYR B N 1
ATOM 1741 C CA . TYR B 1 36 ? 13.578 8.18 6.629 1 96.5 36 TYR B CA 1
ATOM 1742 C C . TYR B 1 36 ? 12.578 9.203 7.152 1 96.5 36 TYR B C 1
ATOM 1744 O O . TYR B 1 36 ? 12.758 10.406 6.961 1 96.5 36 TYR B O 1
ATOM 1752 N N . ARG B 1 37 ? 11.586 8.719 7.789 1 94.94 37 ARG B N 1
ATOM 1753 C CA . ARG B 1 37 ? 10.664 9.656 8.414 1 94.94 37 ARG B CA 1
ATOM 1754 C C . ARG B 1 37 ? 11.367 10.516 9.461 1 94.94 37 ARG B C 1
ATOM 1756 O O . ARG B 1 37 ? 11.109 11.711 9.57 1 94.94 37 ARG B O 1
ATOM 1763 N N . ASN B 1 38 ? 12.227 9.898 10.18 1 94.56 38 ASN B N 1
ATOM 1764 C CA . ASN B 1 38 ? 13.008 10.625 11.172 1 94.56 38 ASN B CA 1
ATOM 1765 C C . ASN B 1 38 ? 13.883 11.695 10.531 1 94.56 38 ASN B C 1
ATOM 1767 O O . ASN B 1 38 ? 14.055 12.773 11.094 1 94.56 38 ASN B O 1
ATOM 1771 N N . LYS B 1 39 ? 14.375 11.391 9.406 1 96 39 LYS B N 1
ATOM 1772 C CA . LYS B 1 39 ? 15.188 12.344 8.664 1 96 39 LYS B CA 1
ATOM 1773 C C . LYS B 1 39 ? 14.344 13.5 8.141 1 96 39 LYS B C 1
ATOM 1775 O O . LYS B 1 39 ? 14.82 14.633 8.047 1 96 39 LYS B O 1
ATOM 1780 N N . MET B 1 40 ? 13.102 13.273 7.859 1 96.81 40 MET B N 1
ATOM 1781 C CA . MET B 1 40 ? 12.211 14.273 7.27 1 96.81 40 MET B CA 1
ATOM 1782 C C . MET B 1 40 ? 11.664 15.219 8.336 1 96.81 40 MET B C 1
ATOM 1784 O O . MET B 1 40 ? 11.414 16.391 8.062 1 96.81 40 MET B O 1
ATOM 1788 N N . GLU B 1 41 ? 11.531 14.688 9.531 1 96.38 41 GLU B N 1
ATOM 1789 C CA . GLU B 1 41 ? 10.789 15.367 10.594 1 96.38 41 GLU B CA 1
ATOM 1790 C C . GLU B 1 41 ? 11.352 16.75 10.867 1 96.38 41 GLU B C 1
ATOM 1792 O O . GLU B 1 41 ? 10.609 17.734 10.898 1 96.38 41 GLU B O 1
ATOM 1797 N N . PRO B 1 42 ? 12.719 16.906 11.031 1 97.25 42 PRO B N 1
ATOM 1798 C CA . PRO B 1 42 ? 13.242 18.234 11.289 1 97.25 42 PRO B CA 1
ATOM 1799 C C . PRO B 1 42 ? 12.945 19.219 10.156 1 97.25 42 PRO B C 1
ATOM 1801 O O . PRO B 1 42 ? 12.688 20.406 10.406 1 97.25 42 PRO B O 1
ATOM 1804 N N . LEU B 1 43 ? 12.961 18.766 8.961 1 97.56 43 LEU B N 1
ATOM 1805 C CA . LEU B 1 43 ? 12.672 19.625 7.805 1 97.56 43 LEU B CA 1
ATOM 1806 C C . LEU B 1 43 ? 11.188 20 7.773 1 97.56 43 LEU B C 1
ATOM 1808 O O . LEU B 1 43 ? 10.844 21.125 7.43 1 97.56 43 LEU B O 1
ATOM 1812 N N . LEU B 1 44 ? 10.336 19.062 8.109 1 97.56 44 LEU B N 1
ATOM 1813 C CA . LEU B 1 44 ? 8.898 19.312 8.156 1 97.56 44 LEU B CA 1
ATOM 1814 C C . LEU B 1 44 ? 8.562 20.375 9.203 1 97.56 44 LEU B C 1
ATOM 1816 O O . LEU B 1 44 ? 7.75 21.266 8.945 1 97.56 44 LEU B O 1
ATOM 1820 N N . VAL B 1 45 ? 9.219 20.266 10.344 1 96.88 45 VAL B N 1
ATOM 1821 C CA . VAL B 1 45 ? 9 21.219 11.422 1 96.88 45 VAL B CA 1
ATOM 1822 C C . VAL B 1 45 ? 9.461 22.609 10.984 1 96.88 45 VAL B C 1
ATOM 1824 O O . VAL B 1 45 ? 8.75 23.594 11.18 1 96.88 45 VAL B O 1
ATOM 1827 N N . LYS B 1 46 ? 10.586 22.703 10.398 1 96.88 46 LYS B N 1
ATOM 1828 C CA . LYS B 1 46 ? 11.117 23.984 9.93 1 96.88 46 LYS B CA 1
ATOM 1829 C C . LYS B 1 46 ? 10.211 24.594 8.859 1 96.88 46 LYS B C 1
ATOM 1831 O O . LYS B 1 46 ? 9.93 25.797 8.891 1 96.88 46 LYS B O 1
ATOM 1836 N N . ARG B 1 47 ? 9.773 23.781 7.93 1 96.69 47 ARG B N 1
ATOM 1837 C CA . ARG B 1 47 ? 8.875 24.281 6.895 1 96.69 47 ARG B CA 1
ATOM 1838 C C . ARG B 1 47 ? 7.566 24.781 7.5 1 96.69 47 ARG B C 1
ATOM 1840 O O . ARG B 1 47 ? 7.039 25.812 7.094 1 96.69 47 ARG B O 1
ATOM 1847 N N . HIS B 1 48 ? 7.121 24.047 8.406 1 96.56 48 HIS B N 1
ATOM 1848 C CA . HIS B 1 48 ? 5.875 24.422 9.07 1 96.56 48 HIS B CA 1
ATOM 1849 C C . HIS B 1 48 ? 5.98 25.781 9.742 1 96.56 48 HIS B C 1
ATOM 1851 O O . HIS B 1 48 ? 5.066 26.594 9.641 1 96.56 48 HIS B O 1
ATOM 1857 N N . GLU B 1 49 ? 7.062 26.031 10.422 1 96.12 49 GLU B N 1
ATOM 1858 C CA . GLU B 1 49 ? 7.273 27.312 11.094 1 96.12 49 GLU B CA 1
ATOM 1859 C C . GLU B 1 49 ? 7.211 28.469 10.102 1 96.12 49 GLU B C 1
ATOM 1861 O O . GLU B 1 49 ? 6.645 29.531 10.406 1 96.12 49 GLU B O 1
ATOM 1866 N N . LEU B 1 50 ? 7.727 28.281 8.984 1 95 50 LEU B N 1
ATOM 1867 C CA . LEU B 1 50 ? 7.719 29.328 7.965 1 95 50 LEU B CA 1
ATOM 1868 C C . LEU B 1 50 ? 6.328 29.484 7.367 1 95 50 LEU B C 1
ATOM 1870 O O . LEU B 1 50 ? 5.926 30.594 7.02 1 95 50 LEU B O 1
ATOM 1874 N N . LEU B 1 51 ? 5.613 28.422 7.281 1 94.12 51 LEU B N 1
ATOM 1875 C CA . LEU B 1 51 ? 4.285 28.438 6.676 1 94.12 51 LEU B CA 1
ATOM 1876 C C . LEU B 1 51 ? 3.277 29.125 7.594 1 94.12 51 LEU B C 1
ATOM 1878 O O . LEU B 1 51 ? 2.215 29.562 7.141 1 94.12 51 LEU B O 1
ATOM 1882 N N . LYS B 1 52 ? 3.6 29.172 8.844 1 90.12 52 LYS B N 1
ATOM 1883 C CA . LYS B 1 52 ? 2.74 29.875 9.797 1 90.12 52 LYS B CA 1
ATOM 1884 C C . LYS B 1 52 ? 2.562 31.344 9.398 1 90.12 52 LYS B C 1
ATOM 1886 O O . LYS B 1 52 ? 1.563 31.969 9.75 1 90.12 52 LYS B O 1
ATOM 1891 N N . GLY B 1 53 ? 3.51 31.844 8.688 1 87.44 53 GLY B N 1
ATOM 1892 C CA . GLY B 1 53 ? 3.453 33.25 8.273 1 87.44 53 GLY B CA 1
ATOM 1893 C C . GLY B 1 53 ? 2.596 33.469 7.043 1 87.44 53 GLY B C 1
ATOM 1894 O O . GLY B 1 53 ? 2.357 34.594 6.641 1 87.44 53 GLY B O 1
ATOM 1895 N N . VAL B 1 54 ? 2.176 32.375 6.453 1 90.06 54 VAL B N 1
ATOM 1896 C CA . VAL B 1 54 ? 1.34 32.469 5.258 1 90.06 54 VAL B CA 1
ATOM 1897 C C . VAL B 1 54 ? -0.134 32.438 5.656 1 90.06 54 VAL B C 1
ATOM 1899 O O . VAL B 1 54 ? -0.617 31.469 6.215 1 90.06 54 VAL B O 1
ATOM 1902 N N . ASN B 1 55 ? -0.834 33.438 5.332 1 88.62 55 ASN B N 1
ATOM 1903 C CA . ASN B 1 55 ? -2.23 33.594 5.727 1 88.62 55 ASN B CA 1
ATOM 1904 C C . ASN B 1 55 ? -3.107 32.5 5.137 1 88.62 55 ASN B C 1
ATOM 1906 O O . ASN B 1 55 ? -3.062 32.25 3.93 1 88.62 55 ASN B O 1
ATOM 1910 N N . SER B 1 56 ? -3.846 31.828 5.949 1 90 56 SER B N 1
ATOM 1911 C CA . SER B 1 56 ? -4.879 30.859 5.586 1 90 56 SER B CA 1
ATOM 1912 C C . SER B 1 56 ? -4.305 29.734 4.734 1 90 56 SER B C 1
ATOM 1914 O O . SER B 1 56 ? -4.969 29.234 3.824 1 90 56 SER B O 1
ATOM 1916 N N . PHE B 1 57 ? -3.076 29.422 4.926 1 93.44 57 PHE B N 1
ATOM 1917 C CA . PHE B 1 57 ? -2.406 28.422 4.113 1 93.44 57 PHE B CA 1
ATOM 1918 C C . PHE B 1 57 ? -3.1 27.078 4.246 1 93.44 57 PHE B C 1
ATOM 1920 O O . PHE B 1 57 ? -3.537 26.484 3.248 1 93.44 57 PHE B O 1
ATOM 1927 N N . TRP B 1 58 ? -3.26 26.625 5.438 1 94.38 58 TRP B N 1
ATOM 1928 C CA . TRP B 1 58 ? -3.742 25.266 5.672 1 94.38 58 TRP B CA 1
ATOM 1929 C C . TRP B 1 58 ? -5.227 25.156 5.344 1 94.38 58 TRP B C 1
ATOM 1931 O O . TRP B 1 58 ? -5.688 24.109 4.863 1 94.38 58 TRP B O 1
ATOM 1941 N N . SER B 1 59 ? -5.98 26.203 5.629 1 94.38 59 SER B N 1
ATOM 1942 C CA . SER B 1 59 ? -7.383 26.172 5.227 1 94.38 59 SER B CA 1
ATOM 1943 C C . SER B 1 59 ? -7.523 26.078 3.713 1 94.38 59 SER B C 1
ATOM 1945 O O . SER B 1 59 ? -8.383 25.344 3.211 1 94.38 59 SER B O 1
ATOM 1947 N N . GLY B 1 60 ? -6.645 26.75 3.025 1 91.88 60 GLY B N 1
ATOM 1948 C CA . GLY B 1 60 ? -6.629 26.672 1.573 1 91.88 60 GLY B CA 1
ATOM 1949 C C . GLY B 1 60 ? -6.281 25.281 1.062 1 91.88 60 GLY B C 1
ATOM 1950 O O . GLY B 1 60 ? -6.945 24.766 0.167 1 91.88 60 GLY B O 1
ATOM 1951 N N . VAL B 1 61 ? -5.312 24.703 1.646 1 92.38 61 VAL B N 1
ATOM 1952 C CA . VAL B 1 61 ? -4.84 23.391 1.234 1 92.38 61 VAL B CA 1
ATOM 1953 C C . VAL B 1 61 ? -5.914 22.344 1.524 1 92.38 61 VAL B C 1
ATOM 1955 O O . VAL B 1 61 ? -6.27 21.547 0.65 1 92.38 61 VAL B O 1
ATOM 1958 N N . LEU B 1 62 ? -6.508 22.375 2.697 1 93 62 LEU B N 1
ATOM 1959 C CA . LEU B 1 62 ? -7.445 21.359 3.162 1 93 62 LEU B CA 1
ATOM 1960 C C . LEU B 1 62 ? -8.805 21.516 2.486 1 93 62 LEU B C 1
ATOM 1962 O O . LEU B 1 62 ? -9.609 20.594 2.477 1 93 62 LEU B O 1
ATOM 1966 N N . SER B 1 63 ? -9.023 22.672 1.903 1 89.12 63 SER B N 1
ATOM 1967 C CA . SER B 1 63 ? -10.281 22.922 1.214 1 89.12 63 SER B CA 1
ATOM 1968 C C . SER B 1 63 ? -10.219 22.469 -0.24 1 89.12 63 SER B C 1
ATOM 1970 O O . SER B 1 63 ? -11.25 22.359 -0.908 1 89.12 63 SER B O 1
ATOM 1972 N N . SER B 1 64 ? -9.047 22.188 -0.613 1 86.38 64 SER B N 1
ATOM 1973 C CA . SER B 1 64 ? -8.883 21.844 -2.021 1 86.38 64 SER B CA 1
ATOM 1974 C C . SER B 1 64 ? -9.492 20.484 -2.334 1 86.38 64 SER B C 1
ATOM 1976 O O . SER B 1 64 ? -9.281 19.516 -1.599 1 86.38 64 SER B O 1
ATOM 1978 N N . PRO B 1 65 ? -10.141 20.391 -3.486 1 79.19 65 PRO B N 1
ATOM 1979 C CA . PRO B 1 65 ? -10.758 19.109 -3.867 1 79.19 65 PRO B CA 1
ATOM 1980 C C . PRO B 1 65 ? -9.734 18.047 -4.219 1 79.19 65 PRO B C 1
ATOM 1982 O O . PRO B 1 65 ? -10.062 16.844 -4.234 1 79.19 65 PRO B O 1
ATOM 1985 N N . GLU B 1 66 ? -8.508 18.469 -4.465 1 76.19 66 GLU B N 1
ATOM 1986 C CA . GLU B 1 66 ? -7.461 17.531 -4.902 1 76.19 66 GLU B CA 1
ATOM 1987 C C . GLU B 1 66 ? -6.809 16.844 -3.709 1 76.19 66 GLU B C 1
ATOM 1989 O O . GLU B 1 66 ? -6.051 15.883 -3.881 1 76.19 66 GLU B O 1
ATOM 1994 N N . THR B 1 67 ? -7.281 17.312 -2.543 1 80.94 67 THR B N 1
ATOM 1995 C CA . THR B 1 67 ? -6.66 16.703 -1.368 1 80.94 67 THR B CA 1
ATOM 1996 C C . THR B 1 67 ? -7.238 15.32 -1.104 1 80.94 67 THR B C 1
ATOM 1998 O O . THR B 1 67 ? -8.43 15.078 -1.337 1 80.94 67 THR B O 1
ATOM 2001 N N . PRO B 1 68 ? -6.465 14.414 -0.667 1 84.31 68 PRO B N 1
ATOM 2002 C CA . PRO B 1 68 ? -6.871 13.023 -0.441 1 84.31 68 PRO B CA 1
ATOM 2003 C C . PRO B 1 68 ? -8.062 12.906 0.505 1 84.31 68 PRO B C 1
ATOM 2005 O O . PRO B 1 68 ? -8.766 11.891 0.496 1 84.31 68 PRO B O 1
ATOM 2008 N N . ILE B 1 69 ? -8.375 13.906 1.319 1 82.31 69 ILE B N 1
ATOM 2009 C CA . ILE B 1 69 ? -9.438 13.781 2.309 1 82.31 69 ILE B CA 1
ATOM 2010 C C . ILE B 1 69 ? -10.727 14.383 1.763 1 82.31 69 ILE B C 1
ATOM 2012 O O . ILE B 1 69 ? -11.766 14.359 2.432 1 82.31 69 ILE B O 1
ATOM 2016 N N . SER B 1 70 ? -10.641 14.883 0.611 1 82.12 70 SER B N 1
ATOM 2017 C CA . SER B 1 70 ? -11.789 15.594 0.052 1 82.12 70 SER B CA 1
ATOM 2018 C C . SER B 1 70 ? -13.023 14.695 0.007 1 82.12 70 SER B C 1
ATOM 2020 O O . SER B 1 70 ? -14.133 15.148 0.28 1 82.12 70 SER B O 1
ATOM 2022 N N . GLY B 1 71 ? -12.812 13.383 -0.218 1 83.12 71 GLY B N 1
ATOM 2023 C CA . GLY B 1 71 ? -13.922 12.453 -0.296 1 83.12 71 GLY B CA 1
ATOM 2024 C C . GLY B 1 71 ? -14.469 12.055 1.064 1 83.12 71 GLY B C 1
ATOM 2025 O O . GLY B 1 71 ? -15.539 11.453 1.158 1 83.12 71 GLY B O 1
ATOM 2026 N N . LEU B 1 72 ? -13.719 12.477 2.064 1 85.12 72 LEU B N 1
ATOM 2027 C CA . LEU B 1 72 ? -14.117 12.102 3.418 1 85.12 72 LEU B CA 1
ATOM 2028 C C . LEU B 1 72 ? -14.93 13.219 4.07 1 85.12 72 LEU B C 1
ATOM 2030 O O . LEU B 1 72 ? -15.586 13 5.09 1 85.12 72 LEU B O 1
ATOM 2034 N N . LEU B 1 73 ? -14.875 14.383 3.477 1 85.75 73 LEU B N 1
ATOM 2035 C CA . LEU B 1 73 ? -15.547 15.547 4.051 1 85.75 73 LEU B CA 1
ATOM 2036 C C . LEU B 1 73 ? -17.047 15.516 3.746 1 85.75 73 LEU B C 1
ATOM 2038 O O . LEU B 1 73 ? -17.438 15.297 2.6 1 85.75 73 LEU B O 1
ATOM 2042 N N . ASN B 1 74 ? -17.703 15.648 4.82 1 80.44 74 ASN B N 1
ATOM 2043 C CA . ASN B 1 74 ? -19.125 15.883 4.625 1 80.44 74 ASN B CA 1
ATOM 2044 C C . ASN B 1 74 ? -19.375 17.188 3.867 1 80.44 74 ASN B C 1
ATOM 2046 O O . ASN B 1 74 ? -18.797 18.219 4.184 1 80.44 74 ASN B O 1
ATOM 2050 N N . GLY B 1 75 ? -20.234 17.219 2.857 1 76.69 75 GLY B N 1
ATOM 2051 C CA . GLY B 1 75 ? -20.453 18.328 1.943 1 76.69 75 GLY B CA 1
ATOM 2052 C C . GLY B 1 75 ? -21.172 19.5 2.582 1 76.69 75 GLY B C 1
ATOM 2053 O O . GLY B 1 75 ? -21.266 20.578 1.997 1 76.69 75 GLY B O 1
ATOM 2054 N N . THR B 1 76 ? -21.609 19.422 3.727 1 82.56 76 THR B N 1
ATOM 2055 C CA . THR B 1 76 ? -22.438 20.484 4.297 1 82.56 76 THR B CA 1
ATOM 2056 C C . THR B 1 76 ? -21.656 21.266 5.352 1 82.56 76 THR B C 1
ATOM 2058 O O . THR B 1 76 ? -21.312 22.422 5.137 1 82.56 76 THR B O 1
ATOM 2061 N N . ILE B 1 77 ? -21.141 20.719 6.363 1 88.88 77 ILE B N 1
ATOM 2062 C CA . ILE B 1 77 ? -20.609 21.438 7.512 1 88.88 77 ILE B CA 1
ATOM 2063 C C . ILE B 1 77 ? -19.078 21.453 7.438 1 88.88 77 ILE B C 1
ATOM 2065 O O . ILE B 1 77 ? -18.438 22.422 7.867 1 88.88 77 ILE B O 1
ATOM 2069 N N . ASP B 1 78 ? -18.484 20.469 6.898 1 93.75 78 ASP B N 1
ATOM 2070 C CA . ASP B 1 78 ? -17.047 20.281 6.984 1 93.75 78 ASP B CA 1
ATOM 2071 C C . ASP B 1 78 ? -16.297 21.391 6.238 1 93.75 78 ASP B C 1
ATOM 2073 O O . ASP B 1 78 ? -15.312 21.922 6.738 1 93.75 78 ASP B O 1
ATOM 2077 N N . PRO B 1 79 ? -16.844 21.797 5.074 1 92.06 79 PRO B N 1
ATOM 2078 C CA . PRO B 1 79 ? -16.141 22.891 4.387 1 92.06 79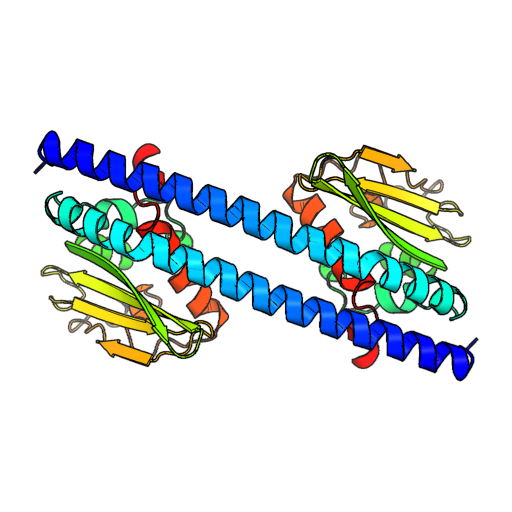 PRO B CA 1
ATOM 2079 C C . PRO B 1 79 ? -16.125 24.188 5.207 1 92.06 79 PRO B C 1
ATOM 2081 O O . PRO B 1 79 ? -15.133 24.922 5.16 1 92.06 79 PRO B O 1
ATOM 2084 N N . LYS B 1 80 ? -17.062 24.438 5.934 1 92.94 80 LYS B N 1
ATOM 2085 C CA . LYS B 1 80 ? -17.125 25.625 6.773 1 92.94 80 LYS B CA 1
ATOM 2086 C C . LYS B 1 80 ? -16.141 25.531 7.938 1 92.94 80 LYS B C 1
ATOM 2088 O O . LYS B 1 80 ? -15.5 26.516 8.297 1 92.94 80 LYS B O 1
ATOM 2093 N N . ILE B 1 81 ? -16.031 24.375 8.469 1 94.94 81 ILE B N 1
ATOM 2094 C CA . ILE B 1 81 ? -15.086 24.141 9.555 1 94.94 81 ILE B CA 1
ATOM 2095 C C . ILE B 1 81 ? -13.656 24.25 9.031 1 94.94 81 ILE B C 1
ATOM 2097 O O . ILE B 1 81 ? -12.789 24.828 9.68 1 94.94 81 ILE B O 1
ATOM 2101 N N . VAL B 1 82 ? -13.438 23.781 7.836 1 95.31 82 VAL B N 1
ATOM 2102 C CA . VAL B 1 82 ? -12.117 23.812 7.211 1 95.31 82 VAL B CA 1
ATOM 2103 C C . VAL B 1 82 ? -11.68 25.266 7.012 1 95.31 82 VAL B C 1
ATOM 2105 O O . VAL B 1 82 ? -10.508 25.594 7.227 1 95.31 82 VAL B O 1
ATOM 2108 N N . ARG B 1 83 ? -12.547 26.141 6.695 1 94.25 83 ARG B N 1
ATOM 2109 C CA . ARG B 1 83 ? -12.234 27.547 6.473 1 94.25 83 ARG B CA 1
ATOM 2110 C C . ARG B 1 83 ? -11.766 28.203 7.762 1 94.25 83 ARG B C 1
ATOM 2112 O O . ARG B 1 83 ? -11.086 29.234 7.723 1 94.25 83 ARG B O 1
ATOM 2119 N N . ALA B 1 84 ? -12.141 27.625 8.859 1 95.81 84 ALA B N 1
ATOM 2120 C CA . ALA B 1 84 ? -11.797 28.234 10.148 1 95.81 84 ALA B CA 1
ATOM 2121 C C . ALA B 1 84 ? -10.445 27.719 10.648 1 95.81 84 ALA B C 1
ATOM 2123 O O . ALA B 1 84 ? -9.945 28.172 11.68 1 95.81 84 ALA B O 1
ATOM 2124 N N . ILE B 1 85 ? -9.852 26.844 9.914 1 96.62 85 ILE B N 1
ATOM 2125 C CA . ILE B 1 85 ? -8.57 26.281 10.328 1 96.62 85 ILE B CA 1
ATOM 2126 C C . ILE B 1 85 ? -7.469 27.312 10.164 1 96.62 85 ILE B C 1
ATOM 2128 O O . ILE B 1 85 ? -7.324 27.922 9.102 1 96.62 85 ILE B O 1
ATOM 2132 N N . THR B 1 86 ? -6.68 27.484 11.203 1 96.31 86 THR B N 1
ATOM 2133 C CA . THR B 1 86 ? -5.602 28.469 11.188 1 96.31 86 THR B CA 1
ATOM 2134 C C . THR B 1 86 ? -4.242 27.781 11.133 1 96.31 86 THR B C 1
ATOM 2136 O O . THR B 1 86 ? -3.242 28.391 10.75 1 96.31 86 THR B O 1
ATOM 2139 N N . ASP B 1 87 ? -4.234 26.562 11.617 1 96.75 87 ASP B N 1
ATOM 2140 C CA . ASP B 1 87 ? -2.98 25.812 11.633 1 96.75 87 ASP B CA 1
ATOM 2141 C C . ASP B 1 87 ? -3.232 24.312 11.539 1 96.75 87 ASP B C 1
ATOM 2143 O O . ASP B 1 87 ? -4.285 23.828 11.961 1 96.75 87 ASP B O 1
ATOM 2147 N N . PHE B 1 88 ? -2.361 23.625 10.977 1 97.75 88 PHE B N 1
ATOM 2148 C CA . PHE B 1 88 ? -2.381 22.188 10.82 1 97.75 88 PHE B CA 1
ATOM 2149 C C . PHE B 1 88 ? -0.969 21.609 10.883 1 97.75 88 PHE B C 1
ATOM 2151 O O . PHE B 1 88 ? -0.078 22.062 10.156 1 97.75 88 PHE B O 1
ATOM 2158 N N . GLN B 1 89 ? -0.776 20.641 11.781 1 97.75 89 GLN B N 1
ATOM 2159 C CA . GLN B 1 89 ? 0.554 20.078 11.984 1 97.75 89 GLN B CA 1
ATOM 2160 C C . GLN B 1 89 ? 0.472 18.594 12.328 1 97.75 89 GLN B C 1
ATOM 2162 O O . GLN B 1 89 ? -0.448 18.156 13.023 1 97.75 89 GLN B O 1
ATOM 2167 N N . ILE B 1 90 ? 1.387 17.859 11.836 1 97.88 90 ILE B N 1
ATOM 2168 C CA . ILE B 1 90 ? 1.58 16.469 12.273 1 97.88 90 ILE B CA 1
ATOM 2169 C C . ILE B 1 90 ? 2.984 16.312 12.844 1 97.88 90 ILE B C 1
ATOM 2171 O O . ILE B 1 90 ? 3.979 16.516 12.148 1 97.88 90 ILE B O 1
ATOM 2175 N N . LEU B 1 91 ? 3.027 15.961 14.078 1 97.31 91 LEU B N 1
ATOM 2176 C CA . LEU B 1 91 ? 4.289 15.68 14.75 1 97.31 91 LEU B CA 1
ATOM 2177 C C . LEU B 1 91 ? 4.516 14.18 14.883 1 97.31 91 LEU B C 1
ATOM 2179 O O . LEU B 1 91 ? 3.594 13.438 15.227 1 97.31 91 LEU B O 1
ATOM 2183 N N . THR B 1 92 ? 5.707 13.82 14.523 1 96.69 92 THR B N 1
ATOM 2184 C CA . THR B 1 92 ? 5.996 12.391 14.594 1 96.69 92 THR B CA 1
ATOM 2185 C C . THR B 1 92 ? 7.09 12.109 15.625 1 96.69 92 THR B C 1
ATOM 2187 O O . THR B 1 92 ? 7.941 12.969 15.883 1 96.69 92 THR B O 1
ATOM 2190 N N . ARG B 1 93 ? 6.969 11 16.234 1 94.44 93 ARG B N 1
ATOM 2191 C CA . ARG B 1 93 ? 8.008 10.477 17.125 1 94.44 93 ARG B CA 1
ATOM 2192 C C . ARG B 1 93 ? 8.07 8.953 17.047 1 94.44 93 ARG B C 1
ATOM 2194 O O . ARG B 1 93 ? 7.133 8.312 16.562 1 94.44 93 ARG B O 1
ATOM 2201 N N . VAL B 1 94 ? 9.188 8.469 17.438 1 91.12 94 VAL B N 1
ATOM 2202 C CA . VAL B 1 94 ? 9.336 7.02 17.484 1 91.12 94 VAL B CA 1
ATOM 2203 C C . VAL B 1 94 ? 9.281 6.535 18.922 1 91.12 94 VAL B C 1
ATOM 2205 O O . VAL B 1 94 ? 9.977 7.066 19.797 1 91.12 94 VAL B O 1
ATOM 2208 N N . ASP B 1 95 ? 8.344 5.688 19.094 1 89.12 95 ASP B N 1
ATOM 2209 C CA . ASP B 1 95 ? 8.195 5.035 20.391 1 89.12 95 ASP B CA 1
ATOM 2210 C C . ASP B 1 95 ? 8.148 3.518 20.234 1 89.12 95 ASP B C 1
ATOM 2212 O O . ASP B 1 95 ? 7.23 2.982 19.609 1 89.12 95 ASP B O 1
ATOM 2216 N N . ASP B 1 96 ? 9.203 2.689 20.797 1 87 96 ASP B N 1
ATOM 2217 C CA . ASP B 1 96 ? 9.297 1.234 20.719 1 87 96 ASP B CA 1
ATOM 2218 C C . ASP B 1 96 ? 9.266 0.763 19.266 1 87 96 ASP B C 1
ATOM 2220 O O . ASP B 1 96 ? 8.461 -0.103 18.906 1 87 96 ASP B O 1
ATOM 2224 N N . ASN B 1 97 ? 9.961 1.435 18.469 1 86.12 97 ASN B N 1
ATOM 2225 C CA . ASN B 1 97 ? 10.141 1.092 17.062 1 86.12 97 ASN B CA 1
ATOM 2226 C C . ASN B 1 97 ? 8.852 1.294 16.266 1 86.12 97 ASN B C 1
ATOM 2228 O O . ASN B 1 97 ? 8.656 0.682 15.219 1 86.12 97 ASN B O 1
ATOM 2232 N N . LYS B 1 98 ? 7.926 2.074 16.828 1 90.06 98 LYS B N 1
ATOM 2233 C CA . LYS B 1 98 ? 6.688 2.42 16.141 1 90.06 98 LYS B CA 1
ATOM 2234 C C . LYS B 1 98 ? 6.613 3.918 15.859 1 90.06 98 LYS B C 1
ATOM 2236 O O . LYS B 1 98 ? 7.016 4.73 16.703 1 90.06 98 LYS B O 1
ATOM 2241 N N . LEU B 1 99 ? 6.086 4.188 14.711 1 93.94 99 LEU B N 1
ATOM 2242 C CA . LEU B 1 99 ? 5.863 5.586 14.359 1 93.94 99 LEU B CA 1
ATOM 2243 C C . LEU B 1 99 ? 4.594 6.117 15.008 1 93.94 99 LEU B C 1
ATOM 2245 O O . LEU B 1 99 ? 3.516 5.539 14.844 1 93.94 99 LEU B O 1
ATOM 2249 N N . CYS B 1 100 ? 4.723 7.086 15.82 1 96.88 100 CYS B N 1
ATOM 2250 C CA . CYS B 1 100 ? 3.582 7.789 16.391 1 96.88 100 CYS B CA 1
ATOM 2251 C C . CYS B 1 100 ? 3.359 9.125 15.703 1 96.88 100 CYS B C 1
ATOM 2253 O O . CYS B 1 100 ? 4.312 9.867 15.453 1 96.88 100 CYS B O 1
ATOM 2255 N N . ARG B 1 101 ? 2.156 9.367 15.406 1 97.69 101 ARG B N 1
ATOM 2256 C CA . ARG B 1 101 ? 1.781 10.609 14.734 1 97.69 101 ARG B CA 1
ATOM 2257 C C . ARG B 1 101 ? 0.733 11.375 15.539 1 97.69 101 ARG B C 1
ATOM 2259 O O . ARG B 1 101 ? -0.32 10.828 15.867 1 97.69 101 ARG B O 1
ATOM 2266 N N . LYS B 1 102 ? 1.05 12.57 15.828 1 98.19 102 LYS B N 1
ATOM 2267 C CA . LYS B 1 102 ? 0.097 13.461 16.484 1 98.19 102 LYS B CA 1
ATOM 2268 C C . LYS B 1 102 ? -0.429 14.508 15.5 1 98.19 102 LYS B C 1
ATOM 2270 O O . LYS B 1 102 ? 0.323 15.367 15.039 1 98.19 102 LYS B O 1
ATOM 2275 N N . ILE B 1 103 ? -1.663 14.383 15.219 1 98.38 103 ILE B N 1
ATOM 2276 C CA . ILE B 1 103 ? -2.322 15.312 14.312 1 98.38 103 ILE B CA 1
ATOM 2277 C C . ILE B 1 103 ? -2.938 16.469 15.102 1 98.38 103 ILE B C 1
ATOM 2279 O O . ILE B 1 103 ? -3.715 16.234 16.031 1 98.38 103 ILE B O 1
ATOM 2283 N N . ILE B 1 104 ? -2.578 17.688 14.734 1 98.56 104 ILE B N 1
ATOM 2284 C CA . ILE B 1 104 ? -3.021 18.859 15.461 1 98.56 104 ILE B CA 1
ATOM 2285 C C . ILE B 1 104 ? -3.672 19.859 14.5 1 98.56 104 ILE B C 1
ATOM 2287 O O . ILE B 1 104 ? -3.107 20.172 13.453 1 98.56 104 ILE B O 1
ATOM 2291 N N . ILE B 1 105 ? -4.836 20.297 14.852 1 98.19 105 ILE B N 1
ATOM 2292 C CA . ILE B 1 105 ? -5.516 21.328 14.086 1 98.19 105 ILE B CA 1
ATOM 2293 C C . ILE B 1 105 ? -5.941 22.469 15.016 1 98.19 105 ILE B C 1
ATOM 2295 O O . ILE B 1 105 ? -6.41 22.219 16.125 1 98.19 105 ILE B O 1
ATOM 2299 N N . SER B 1 106 ? -5.746 23.688 14.547 1 97.88 106 SER B N 1
ATOM 2300 C CA . SER B 1 106 ? -6.191 24.875 15.281 1 97.88 106 SER B CA 1
ATOM 2301 C C . SER B 1 106 ? -7.281 25.625 14.516 1 97.88 106 SER B C 1
ATOM 2303 O O . SER B 1 106 ? -7.215 25.734 13.289 1 97.88 106 SER B O 1
ATOM 2305 N N . PHE B 1 107 ? -8.211 26.156 15.297 1 97.06 107 PHE B N 1
ATOM 2306 C CA . PHE B 1 107 ? -9.359 26.828 14.711 1 97.06 107 PHE B CA 1
ATOM 2307 C C . PHE B 1 107 ? -9.477 28.25 15.242 1 97.06 107 PHE B C 1
ATOM 2309 O O . PHE B 1 107 ? -9.242 28.5 16.422 1 97.06 107 PHE B O 1
ATOM 2316 N N . ARG B 1 108 ? -9.836 29.062 14.383 1 96.44 108 ARG B N 1
ATOM 2317 C CA . ARG B 1 108 ? -10.359 30.359 14.82 1 96.44 108 ARG B CA 1
ATOM 2318 C C . ARG B 1 108 ? -11.844 30.266 15.164 1 96.44 108 ARG B C 1
ATOM 2320 O O . ARG B 1 108 ? -12.469 29.219 14.945 1 96.44 108 ARG B O 1
ATOM 2327 N N . GLN B 1 109 ? -12.352 31.328 15.688 1 94.94 109 GLN B N 1
ATOM 2328 C CA . GLN B 1 109 ? -13.766 31.375 16.047 1 94.94 109 GLN B CA 1
ATOM 2329 C C . GLN B 1 109 ? -14.648 31.062 14.836 1 94.94 109 GLN B C 1
ATOM 2331 O O . GLN B 1 109 ? -14.398 31.578 13.742 1 94.94 109 GLN B O 1
ATOM 2336 N N . ASN B 1 110 ? -15.68 30.156 15.062 1 93.56 110 ASN B N 1
ATOM 2337 C CA . ASN B 1 110 ? -16.641 29.797 14.031 1 93.56 110 ASN B CA 1
ATOM 2338 C C . ASN B 1 110 ? -17.969 29.328 14.641 1 93.56 110 ASN B C 1
ATOM 2340 O O . ASN B 1 110 ? -18.141 29.359 15.859 1 93.56 110 ASN B O 1
ATOM 2344 N N . MET B 1 111 ? -18.812 28.859 13.789 1 91.69 111 MET B N 1
ATOM 2345 C CA . MET B 1 111 ? -20.172 28.625 14.25 1 91.69 111 MET B CA 1
ATOM 2346 C C . MET B 1 111 ? -20.359 27.172 14.695 1 91.69 111 MET B C 1
ATOM 2348 O O . MET B 1 111 ? -21.344 26.844 15.352 1 91.69 111 MET B O 1
ATOM 2352 N N . PHE B 1 112 ? -19.406 26.359 14.469 1 93.81 112 PHE B N 1
ATOM 2353 C CA . PHE B 1 112 ? -19.688 24.938 14.586 1 93.81 112 PHE B CA 1
ATOM 2354 C C . PHE B 1 112 ? -18.859 24.312 15.711 1 93.81 112 PHE B C 1
ATOM 2356 O O . PHE B 1 112 ? -19.359 23.438 16.438 1 93.81 112 PHE B O 1
ATOM 2363 N N . VAL B 1 113 ? -17.594 24.812 15.852 1 95.06 113 VAL B N 1
ATOM 2364 C CA . VAL B 1 113 ? -16.719 24.203 16.844 1 95.06 113 VAL B CA 1
ATOM 2365 C C . VAL B 1 113 ? -16.078 25.281 17.703 1 95.06 113 VAL B C 1
ATOM 2367 O O . VAL B 1 113 ? -15.977 26.438 17.266 1 95.06 113 VAL B O 1
ATOM 2370 N N . GLU B 1 114 ? -15.609 24.875 18.859 1 94.94 114 GLU B N 1
ATOM 2371 C CA . GLU B 1 114 ? -14.93 25.828 19.734 1 94.94 114 GLU B CA 1
ATOM 2372 C C . GLU B 1 114 ? -13.555 26.188 19.188 1 94.94 114 GLU B C 1
ATOM 2374 O O . GLU B 1 114 ? -12.875 25.359 18.578 1 94.94 114 GLU B O 1
ATOM 2379 N N . GLU B 1 115 ? -13.195 27.422 19.484 1 93.75 115 GLU B N 1
ATOM 2380 C CA . GLU B 1 115 ? -11.875 27.891 19.094 1 93.75 115 GLU B CA 1
ATOM 2381 C C . GLU B 1 115 ? -10.781 27.203 19.906 1 93.75 115 GLU B C 1
ATOM 2383 O O . GLU B 1 115 ? -11.008 26.797 21.047 1 93.75 115 GLU B O 1
ATOM 2388 N N . GLY B 1 116 ? -9.633 27.047 19.344 1 95.94 116 GLY B N 1
ATOM 2389 C CA . GLY B 1 116 ? -8.516 26.391 20 1 95.94 116 GLY B CA 1
ATOM 2390 C C . GLY B 1 116 ? -7.891 25.312 19.141 1 95.94 116 GLY B C 1
ATOM 2391 O O . GLY B 1 116 ? -7.801 25.453 17.906 1 95.94 116 GLY B O 1
ATOM 2392 N N . HIS B 1 117 ? -7.305 24.391 19.812 1 97.19 117 HIS B N 1
ATOM 2393 C CA . HIS B 1 117 ? -6.676 23.312 19.047 1 97.19 117 HIS B CA 1
ATOM 2394 C C . HIS B 1 117 ? -7.223 21.953 19.453 1 97.19 117 HIS B C 1
ATOM 2396 O O . HIS B 1 117 ? -7.668 21.766 20.594 1 97.19 117 HIS B O 1
ATOM 2402 N N . VAL B 1 118 ? -7.273 21.062 18.562 1 97.88 118 VAL B N 1
ATOM 2403 C CA . VAL B 1 118 ? -7.621 19.656 18.781 1 97.88 118 VAL B CA 1
ATOM 2404 C C . VAL B 1 118 ? -6.477 18.766 18.312 1 97.88 118 VAL B C 1
ATOM 2406 O O . VAL B 1 118 ? -5.66 19.172 17.484 1 97.88 118 VAL B O 1
ATOM 2409 N N . SER B 1 119 ? -6.426 17.547 18.891 1 98.31 119 SER B N 1
ATOM 2410 C CA . SER B 1 119 ? -5.359 16.656 18.453 1 98.31 119 SER B CA 1
ATOM 2411 C C . SER B 1 119 ? -5.723 15.195 18.703 1 98.31 119 SER B C 1
ATOM 2413 O O . SER B 1 119 ? -6.531 14.898 19.578 1 98.31 119 SER B O 1
ATOM 2415 N N . ARG B 1 120 ? -5.188 14.367 17.906 1 97.38 120 ARG B N 1
ATOM 2416 C CA . ARG B 1 120 ? -5.227 12.922 18.094 1 97.38 120 ARG B CA 1
ATOM 2417 C C . ARG B 1 120 ? -3.877 12.289 17.766 1 97.38 120 ARG B C 1
ATOM 2419 O O . ARG B 1 120 ? -3.314 12.555 16.703 1 97.38 120 ARG B O 1
ATOM 2426 N N . GLU B 1 121 ? -3.369 11.547 18.688 1 97.19 121 GLU B N 1
ATOM 2427 C CA . GLU B 1 121 ? -2.119 10.82 18.469 1 97.19 121 GLU B CA 1
ATOM 2428 C C . GLU B 1 121 ? -2.371 9.328 18.297 1 97.19 121 GLU B C 1
ATOM 2430 O O . GLU B 1 121 ? -3.082 8.711 19.078 1 97.19 121 GLU B O 1
ATOM 2435 N N . VAL B 1 122 ? -1.808 8.789 17.234 1 96.19 122 VAL B N 1
ATOM 2436 C CA . VAL B 1 122 ? -2.002 7.379 16.938 1 96.19 122 VAL B CA 1
ATOM 2437 C C . VAL B 1 122 ? -0.652 6.711 16.688 1 96.19 122 VAL B C 1
ATOM 2439 O O . VAL B 1 122 ? 0.314 7.375 16.297 1 96.19 122 VAL B O 1
ATOM 2442 N N . ASP B 1 123 ? -0.576 5.445 16.938 1 94.44 123 ASP B N 1
ATOM 2443 C CA . ASP B 1 123 ? 0.628 4.695 16.594 1 94.44 123 ASP B CA 1
ATOM 2444 C C . ASP B 1 123 ? 0.474 3.994 15.242 1 94.44 123 ASP B C 1
ATOM 2446 O O . ASP B 1 123 ? -0.478 4.258 14.508 1 94.44 123 ASP B O 1
ATOM 2450 N N . SER B 1 124 ? 1.447 3.184 14.938 1 91.38 124 SER B N 1
ATOM 2451 C CA . SER B 1 124 ? 1.472 2.531 13.633 1 91.38 124 SER B CA 1
ATOM 2452 C C . SER B 1 124 ? 0.311 1.555 13.477 1 91.38 124 SER B C 1
ATOM 2454 O O . SER B 1 124 ? -0.038 1.167 12.359 1 91.38 124 SER B O 1
ATOM 2456 N N . GLU B 1 125 ? -0.338 1.089 14.555 1 90 125 GLU B N 1
ATOM 2457 C CA . GLU B 1 125 ? -1.493 0.198 14.516 1 90 125 GLU B CA 1
ATOM 2458 C C . GLU B 1 125 ? -2.799 0.982 14.609 1 90 125 GLU B C 1
ATOM 2460 O O . GLU B 1 125 ? -3.869 0.397 14.797 1 90 125 GLU B O 1
ATOM 2465 N N . MET B 1 126 ? -2.73 2.246 14.617 1 93.69 126 MET B N 1
ATOM 2466 C CA . MET B 1 126 ? -3.865 3.164 14.609 1 93.69 126 MET B CA 1
ATOM 2467 C C . MET B 1 126 ? -4.578 3.152 15.961 1 93.69 126 MET B C 1
ATOM 2469 O O . MET B 1 126 ? -5.781 3.414 16.031 1 93.69 126 MET B O 1
ATOM 2473 N N . LYS B 1 127 ? -3.834 2.738 16.891 1 92.25 127 LYS B N 1
ATOM 2474 C CA . LYS B 1 127 ? -4.34 2.887 18.25 1 92.25 127 LYS B CA 1
ATOM 2475 C C . LYS B 1 127 ? -4.176 4.324 18.75 1 92.25 127 LYS B C 1
ATOM 2477 O O . LYS B 1 127 ? -3.107 4.918 18.594 1 92.25 127 LYS B O 1
ATOM 2482 N N . THR B 1 128 ? -5.184 4.812 19.359 1 95.12 128 THR B N 1
ATOM 2483 C CA . THR B 1 128 ? -5.125 6.172 19.875 1 95.12 128 THR B CA 1
ATOM 2484 C C . THR B 1 128 ? -4.301 6.227 21.156 1 95.12 128 THR B C 1
ATOM 2486 O O . THR B 1 128 ? -4.566 5.484 22.109 1 95.12 128 THR B O 1
ATOM 2489 N N . LEU B 1 129 ? -3.355 7.125 21.188 1 95.25 129 LEU B N 1
ATOM 2490 C CA . LEU B 1 129 ? -2.477 7.273 22.344 1 95.25 129 LEU B CA 1
ATOM 2491 C C . LEU B 1 129 ? -2.896 8.469 23.188 1 95.25 129 LEU B C 1
ATOM 2493 O O . LEU B 1 129 ? -2.697 8.469 24.406 1 95.25 129 LEU B O 1
ATOM 2497 N N . SER B 1 130 ? -3.365 9.539 22.562 1 96.75 130 SER B N 1
ATOM 2498 C CA . SER B 1 130 ? -3.859 10.734 23.234 1 96.75 130 SER B CA 1
ATOM 2499 C C . SER B 1 130 ? -4.875 11.477 22.359 1 96.75 130 SER B C 1
ATOM 2501 O O . SER B 1 130 ? -4.852 11.359 21.125 1 96.75 130 SER B O 1
ATOM 2503 N N . LEU B 1 131 ? -5.785 12.203 23.078 1 97.19 131 LEU B N 1
ATOM 2504 C CA . LEU B 1 131 ? -6.848 12.914 22.375 1 97.19 131 LEU B CA 1
ATOM 2505 C C . LEU B 1 131 ? -7.184 14.219 23.094 1 97.19 131 LEU B C 1
ATOM 2507 O O . LEU B 1 131 ? -7.398 14.234 24.312 1 97.19 131 LEU B O 1
ATOM 2511 N N . THR B 1 132 ? -7.004 15.352 22.406 1 97.94 132 THR B N 1
ATOM 2512 C CA . THR B 1 132 ? -7.66 16.609 22.75 1 97.94 132 THR B CA 1
ATOM 2513 C C . THR B 1 132 ? -8.914 16.812 21.906 1 97.94 132 THR B C 1
ATOM 2515 O O . THR B 1 132 ? -8.836 17.188 20.734 1 97.94 132 THR B O 1
ATOM 2518 N N . PRO B 1 133 ? -10.008 16.547 22.453 1 96.69 133 PRO B N 1
ATOM 2519 C CA . PRO B 1 133 ? -11.227 16.391 21.641 1 96.69 133 PRO B CA 1
ATOM 2520 C C . PRO B 1 133 ? -11.758 17.719 21.109 1 96.69 133 PRO B C 1
ATOM 2522 O O . PRO B 1 133 ? -11.586 18.75 21.75 1 96.69 133 PRO B O 1
ATOM 2525 N N . LEU B 1 134 ? -12.305 17.578 19.953 1 95.44 134 LEU B N 1
ATOM 2526 C CA . LEU B 1 134 ? -13.094 18.656 19.375 1 95.44 134 LEU B CA 1
ATOM 2527 C C . LEU B 1 134 ? -14.383 18.875 20.156 1 95.44 134 LEU B C 1
ATOM 2529 O O . LEU B 1 134 ? -15.055 17.906 20.531 1 95.44 134 LEU B O 1
ATOM 2533 N N . LYS B 1 135 ? -14.711 20.109 20.422 1 94.06 135 LYS B N 1
ATOM 2534 C CA . LYS B 1 135 ? -15.953 20.453 21.094 1 94.06 135 LYS B CA 1
ATOM 2535 C C . LYS B 1 135 ? -16.938 21.141 20.156 1 94.06 135 LYS B C 1
ATOM 2537 O O . LYS B 1 135 ? -16.688 22.266 19.719 1 94.06 135 LYS B O 1
ATOM 2542 N N . TRP B 1 136 ? -17.984 20.453 19.984 1 93.19 136 TRP B N 1
ATOM 2543 C CA . TRP B 1 136 ? -19.031 21 19.141 1 93.19 136 TRP B CA 1
ATOM 2544 C C . TRP B 1 136 ? -19.828 22.078 19.875 1 93.19 136 TRP B C 1
ATOM 2546 O O . TRP B 1 136 ? -20.156 21.906 21.062 1 93.19 136 TRP B O 1
ATOM 2556 N N . LYS B 1 137 ? -20.062 23.078 19.125 1 92.88 137 LYS B N 1
ATOM 2557 C CA . LYS B 1 137 ? -20.906 24.109 19.719 1 92.88 137 LYS B CA 1
ATOM 2558 C C . LYS B 1 137 ? -22.359 23.656 19.797 1 92.88 137 LYS B C 1
ATOM 2560 O O . LYS B 1 137 ? -22.781 22.781 19.047 1 92.88 137 LYS B O 1
ATOM 2565 N N . GLN B 1 138 ? -23.094 24.344 20.688 1 89.62 138 GLN B N 1
ATOM 2566 C CA . GLN B 1 138 ? -24.5 24 20.906 1 89.62 138 GLN B CA 1
ATOM 2567 C C . GLN B 1 138 ? -25.328 24.234 19.656 1 89.62 138 GLN B C 1
ATOM 2569 O O . GLN B 1 138 ? -25.125 25.234 18.938 1 89.62 138 GLN B O 1
ATOM 2574 N N . GLY B 1 139 ? -26.219 23.297 19.344 1 86.31 139 GLY B N 1
ATOM 2575 C CA . GLY B 1 139 ? -27.156 23.469 18.25 1 86.31 139 GLY B CA 1
ATOM 2576 C C . GLY B 1 139 ? -26.656 22.906 16.938 1 86.31 139 GLY B C 1
ATOM 2577 O O . GLY B 1 139 ? -27.25 23.141 15.883 1 86.31 139 GLY B O 1
ATOM 2578 N N . THR B 1 140 ? -25.516 22.219 16.984 1 83.5 140 THR B N 1
ATOM 2579 C CA . THR B 1 140 ? -24.953 21.734 15.727 1 83.5 140 THR B CA 1
ATOM 2580 C C . THR B 1 140 ? -25.172 20.219 15.586 1 83.5 140 THR B C 1
ATOM 2582 O O . THR B 1 140 ? -24.484 19.562 14.797 1 83.5 140 THR B O 1
ATOM 2585 N N . ASP B 1 141 ? -26.047 19.703 16.297 1 80.94 141 ASP B N 1
ATOM 2586 C CA . ASP B 1 141 ? -26.234 18.25 16.391 1 80.94 141 ASP B CA 1
ATOM 2587 C C . ASP B 1 141 ? -26.578 17.656 15.031 1 80.94 141 ASP B C 1
ATOM 2589 O O . ASP B 1 141 ? -26.062 16.594 14.656 1 80.94 141 ASP B O 1
ATOM 2593 N N . ARG B 1 142 ? -27.359 18.094 14.336 1 74.56 142 ARG B N 1
ATOM 2594 C CA . ARG B 1 142 ? -27.797 17.562 13.055 1 74.56 142 ARG B CA 1
ATOM 2595 C C . ARG B 1 142 ? -26.719 17.719 12 1 74.56 142 ARG B C 1
ATOM 2597 O O . ARG B 1 142 ? -26.5 16.812 11.18 1 74.56 142 ARG B O 1
ATOM 2604 N N . ALA B 1 143 ? -26.047 18.844 12.164 1 74.81 143 ALA B N 1
ATOM 2605 C CA . ALA B 1 143 ? -25.078 19.188 11.133 1 74.81 143 ALA B CA 1
ATOM 2606 C C . ALA B 1 143 ? -23.797 18.375 11.281 1 74.81 143 ALA B C 1
ATOM 2608 O O . ALA B 1 143 ? -23.094 18.125 10.297 1 74.81 143 ALA B O 1
ATOM 2609 N N . ARG B 1 144 ? -23.672 17.984 12.453 1 80.25 144 ARG B N 1
ATOM 2610 C CA . ARG B 1 144 ? -22.375 17.375 12.703 1 80.25 144 ARG B CA 1
ATOM 2611 C C . ARG B 1 144 ? -22.406 15.883 12.422 1 80.25 144 ARG B C 1
ATOM 2613 O O . ARG B 1 144 ? -21.359 15.219 12.469 1 80.25 144 ARG B O 1
ATOM 2620 N N . THR B 1 145 ? -23.672 15.477 11.977 1 79.44 145 THR B N 1
ATOM 2621 C CA . THR B 1 145 ? -23.781 14.047 11.695 1 79.44 145 THR B CA 1
ATOM 2622 C C . THR B 1 145 ? -22.922 13.656 10.5 1 79.44 145 THR B C 1
ATOM 2624 O O . THR B 1 145 ? -22.938 14.336 9.469 1 79.44 145 THR B O 1
ATOM 2627 N N . ASP B 1 146 ? -22.016 12.797 10.602 1 84.25 146 ASP B N 1
ATOM 2628 C CA . ASP B 1 146 ? -21.156 12.258 9.547 1 84.25 146 ASP B CA 1
ATOM 2629 C C . ASP B 1 146 ? -20.016 13.219 9.219 1 84.25 146 ASP B C 1
ATOM 2631 O O . ASP B 1 146 ? -19.516 13.227 8.094 1 84.25 146 ASP B O 1
ATOM 2635 N N . SER B 1 147 ? -19.719 14.141 10.078 1 90.31 147 SER B N 1
ATOM 2636 C CA . SER B 1 147 ? -18.625 15.078 9.875 1 90.31 147 SER B CA 1
ATOM 2637 C C . SER B 1 147 ? -17.281 14.375 9.93 1 90.31 147 SER B C 1
ATOM 2639 O O . SER B 1 147 ? -17.062 13.5 10.773 1 90.31 147 SER B O 1
ATOM 2641 N N . PHE B 1 148 ? -16.391 14.789 9.086 1 92.81 148 PHE B N 1
ATOM 2642 C CA . PHE B 1 148 ? -15 14.336 9.102 1 92.81 148 PHE B CA 1
ATOM 2643 C C . PHE B 1 148 ? -14.359 14.602 10.453 1 92.81 148 PHE B C 1
ATOM 2645 O O . PHE B 1 148 ? -13.562 13.797 10.938 1 92.81 148 PHE B O 1
ATOM 2652 N N . PHE B 1 149 ? -14.789 15.656 11.125 1 94.19 149 PHE B N 1
ATOM 2653 C CA . PHE B 1 149 ? -14.102 16.141 12.312 1 94.19 149 PHE B CA 1
ATOM 2654 C C . PHE B 1 149 ? -14.477 15.32 13.539 1 94.19 149 PHE B C 1
ATOM 2656 O O . PHE B 1 149 ? -13.875 15.469 14.602 1 94.19 149 PHE B O 1
ATOM 2663 N N . SER B 1 150 ? -15.398 14.453 13.312 1 91.12 150 SER B N 1
ATOM 2664 C CA . SER B 1 150 ? -15.648 13.477 14.367 1 91.12 150 SER B CA 1
ATOM 2665 C C . SER B 1 150 ? -14.398 12.648 14.656 1 91.12 150 SER B C 1
ATOM 2667 O O . SER B 1 150 ? -14.297 12.016 15.711 1 91.12 150 SER B O 1
ATOM 2669 N N . PHE B 1 151 ? -13.523 12.703 13.766 1 94 151 PHE B N 1
ATOM 2670 C CA . PHE B 1 151 ? -12.227 12.055 13.945 1 94 151 PHE B CA 1
ATOM 2671 C C . PHE B 1 151 ? -11.578 12.5 15.25 1 94 151 PHE B C 1
ATOM 2673 O O . PHE B 1 151 ? -10.875 11.719 15.898 1 94 151 PHE B O 1
ATOM 2680 N N . PHE B 1 152 ? -11.828 13.727 15.617 1 95.94 152 PHE B N 1
ATOM 2681 C CA . PHE B 1 152 ? -11.211 14.289 16.812 1 95.94 152 PHE B CA 1
ATOM 2682 C C . PHE B 1 152 ? -12.125 14.148 18.016 1 95.94 152 PHE B C 1
ATOM 2684 O O . PHE B 1 152 ? -12.055 14.945 18.953 1 95.94 152 PHE B O 1
ATOM 2691 N N . THR B 1 153 ? -12.984 13.266 18 1 92.38 153 THR B N 1
ATOM 2692 C CA . THR B 1 153 ? -13.852 13.008 19.141 1 92.38 153 THR B CA 1
ATOM 2693 C C . THR B 1 153 ? -13.68 11.57 19.641 1 92.38 153 THR B C 1
ATOM 2695 O O . THR B 1 153 ? -13.125 10.727 18.922 1 92.38 153 THR B O 1
ATOM 2698 N N . GLU B 1 154 ? -14.164 11.336 20.844 1 88.5 154 GLU B N 1
ATOM 2699 C CA . GLU B 1 154 ? -14.07 10.008 21.453 1 88.5 154 GLU B CA 1
ATOM 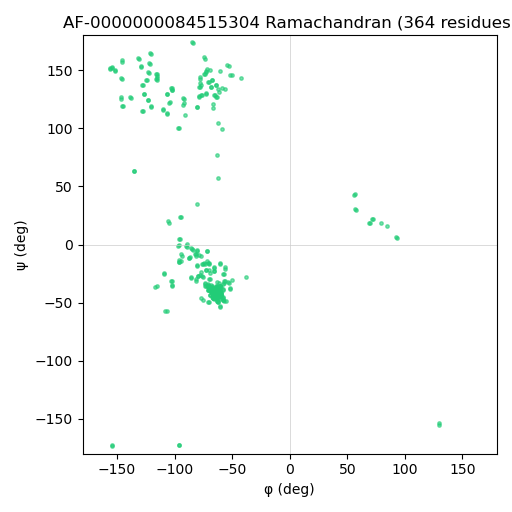2700 C C . GLU B 1 154 ? -14.969 9.008 20.75 1 88.5 154 GLU B C 1
ATOM 2702 O O . GLU B 1 154 ? -14.711 7.801 20.781 1 88.5 154 GLU B O 1
ATOM 2707 N N . SER B 1 155 ? -15.922 9.469 20.156 1 80.88 155 SER B N 1
ATOM 2708 C CA . SER B 1 155 ? -16.953 8.602 19.562 1 80.88 155 SER B CA 1
ATOM 2709 C C . SER B 1 155 ? -16.516 8.07 18.203 1 80.88 155 SER B C 1
ATOM 2711 O O . SER B 1 155 ? -17.188 7.219 17.625 1 80.88 155 SER B O 1
ATOM 2713 N N . PHE B 1 156 ? -15.406 8.656 17.734 1 81.38 156 PHE B N 1
ATOM 2714 C CA . PHE B 1 156 ? -14.984 8.188 16.422 1 81.38 156 PHE B CA 1
ATOM 2715 C C . PHE B 1 156 ? -14.625 6.703 16.484 1 81.38 156 PHE B C 1
ATOM 2717 O O . PHE B 1 156 ? -13.727 6.301 17.219 1 81.38 156 PHE B O 1
ATOM 2724 N N . GLN B 1 157 ? -15.68 5.711 16.516 1 62.81 157 GLN B N 1
ATOM 2725 C CA . GLN B 1 157 ? -15.547 4.258 16.578 1 62.81 157 GLN B CA 1
ATOM 2726 C C . GLN B 1 157 ? -14.828 3.723 15.344 1 62.81 157 GLN B C 1
ATOM 2728 O O . GLN B 1 157 ? -15.445 3.5 14.305 1 62.81 157 GLN B O 1
ATOM 2733 N N . SER B 1 158 ? -13.758 4.086 15.031 1 59.97 158 SER B N 1
ATOM 2734 C CA . SER B 1 158 ? -13.391 3.875 13.633 1 59.97 158 SER B CA 1
ATOM 2735 C C . SER B 1 158 ? -12.695 2.533 13.438 1 59.97 158 SER B C 1
ATOM 2737 O O . SER B 1 158 ? -11.906 2.109 14.289 1 59.97 158 SER B O 1
ATOM 2739 N N . ASP B 1 159 ? -13.109 1.639 12.891 1 75.44 159 ASP B N 1
ATOM 2740 C CA . ASP B 1 159 ? -12.305 0.494 12.484 1 75.44 159 ASP B CA 1
ATOM 2741 C C . ASP B 1 159 ? -10.961 0.944 11.914 1 75.44 159 ASP B C 1
ATOM 2743 O O . ASP B 1 159 ? -10.781 2.117 11.578 1 75.44 159 ASP B O 1
ATOM 2747 N N . MET B 1 160 ? -10.055 0.236 12.195 1 83.5 160 MET B N 1
ATOM 2748 C CA . MET B 1 160 ? -8.664 0.443 11.805 1 83.5 160 MET B CA 1
ATOM 2749 C C . MET B 1 160 ? -8.578 0.994 10.383 1 83.5 160 MET B C 1
ATOM 2751 O O . MET B 1 160 ? -7.766 1.874 10.102 1 83.5 160 MET B O 1
ATOM 2755 N N . ASP B 1 161 ? -9.508 0.677 9.633 1 87.06 161 ASP B N 1
ATOM 2756 C CA . ASP B 1 161 ? -9.453 1.094 8.234 1 87.06 161 ASP B CA 1
ATOM 2757 C C . ASP B 1 161 ? -9.812 2.572 8.094 1 87.06 161 ASP B C 1
ATOM 2759 O O . ASP B 1 161 ? -9.148 3.307 7.359 1 87.06 161 ASP B O 1
ATOM 2763 N N . ALA B 1 162 ? -10.812 2.912 8.734 1 86.69 162 ALA B N 1
ATOM 2764 C CA . ALA B 1 162 ? -11.234 4.309 8.68 1 86.69 162 ALA B CA 1
ATOM 2765 C C . ALA B 1 162 ? -10.18 5.23 9.273 1 86.69 162 ALA B C 1
ATOM 2767 O O . ALA B 1 162 ? -9.875 6.285 8.703 1 86.69 162 ALA B O 1
ATOM 2768 N N . MET B 1 163 ? -9.594 4.824 10.375 1 92.19 163 MET B N 1
ATOM 2769 C CA . MET B 1 163 ? -8.531 5.59 11.016 1 92.19 163 MET B CA 1
ATOM 2770 C C . MET B 1 163 ? -7.332 5.738 10.086 1 92.19 163 MET B C 1
ATOM 2772 O O . MET B 1 163 ? -6.797 6.836 9.938 1 92.19 163 MET B O 1
ATOM 2776 N N . SER B 1 164 ? -7.02 4.715 9.484 1 93.44 164 SER B N 1
ATOM 2777 C CA . SER B 1 164 ? -5.855 4.707 8.609 1 93.44 164 SER B CA 1
ATOM 2778 C C . SER B 1 164 ? -6.062 5.637 7.414 1 93.44 164 SER B C 1
ATOM 2780 O O . SER B 1 164 ? -5.148 6.367 7.023 1 93.44 164 SER B O 1
ATOM 2782 N N . GLU B 1 165 ? -7.242 5.586 6.875 1 91.88 165 GLU B N 1
ATOM 2783 C CA . GLU B 1 165 ? -7.555 6.43 5.723 1 91.88 165 GLU B CA 1
ATOM 2784 C C . GLU B 1 165 ? -7.387 7.906 6.066 1 91.88 165 GLU B C 1
ATOM 2786 O O . GLU B 1 165 ? -6.777 8.664 5.305 1 91.88 165 GLU B O 1
ATOM 2791 N N . VAL B 1 166 ? -7.852 8.297 7.188 1 93.5 166 VAL B N 1
ATOM 2792 C CA . VAL B 1 166 ? -7.797 9.695 7.602 1 93.5 166 VAL B CA 1
ATOM 2793 C C . VAL B 1 166 ? -6.355 10.078 7.918 1 93.5 166 VAL B C 1
ATOM 2795 O O . VAL B 1 166 ? -5.848 11.078 7.402 1 93.5 166 VAL B O 1
ATOM 2798 N N . VAL B 1 167 ? -5.723 9.25 8.719 1 95.31 167 VAL B N 1
ATOM 2799 C CA . VAL B 1 167 ? -4.375 9.562 9.18 1 95.31 167 VAL B CA 1
ATOM 2800 C C . VAL B 1 167 ? -3.424 9.641 7.992 1 95.31 167 VAL B C 1
ATOM 2802 O O . VAL B 1 167 ? -2.648 10.586 7.867 1 95.31 167 VAL B O 1
ATOM 2805 N N . GLU B 1 168 ? -3.549 8.727 7.129 1 93.75 168 GLU B N 1
ATOM 2806 C CA . GLU B 1 168 ? -2.674 8.695 5.961 1 93.75 168 GLU B CA 1
ATOM 2807 C C . GLU B 1 168 ? -2.984 9.852 5.012 1 93.75 168 GLU B C 1
ATOM 2809 O O . GLU B 1 168 ? -2.074 10.453 4.438 1 93.75 168 GLU B O 1
ATOM 2814 N N . GLY B 1 169 ? -4.223 10.086 4.805 1 93.5 169 GLY B N 1
ATOM 2815 C CA . GLY B 1 169 ? -4.609 11.211 3.971 1 93.5 169 GLY B CA 1
ATOM 2816 C C . GLY B 1 169 ? -4.078 12.539 4.473 1 93.5 169 GLY B C 1
ATOM 2817 O O . GLY B 1 169 ? -3.506 13.32 3.707 1 93.5 169 GLY B O 1
ATOM 2818 N N . LEU B 1 170 ? -4.199 12.781 5.773 1 95.88 170 LEU B N 1
ATOM 2819 C CA . LEU B 1 170 ? -3.719 14.016 6.383 1 95.88 170 LEU B CA 1
ATOM 2820 C C . LEU B 1 170 ? -2.195 14.086 6.34 1 95.88 170 LEU B C 1
ATOM 2822 O O . LEU B 1 170 ? -1.626 15.164 6.121 1 95.88 170 LEU B O 1
ATOM 2826 N N . ASP B 1 171 ? -1.614 12.953 6.52 1 95.75 171 ASP B N 1
ATOM 2827 C CA . ASP B 1 171 ? -0.156 12.914 6.484 1 95.75 171 ASP B CA 1
ATOM 2828 C C . ASP B 1 171 ? 0.369 13.242 5.09 1 95.75 171 ASP B C 1
ATOM 2830 O O . ASP B 1 171 ? 1.378 13.938 4.949 1 95.75 171 ASP B O 1
ATOM 2834 N N . ILE B 1 172 ? -0.298 12.789 4.07 1 92.94 172 ILE B N 1
ATOM 2835 C CA . ILE B 1 172 ? 0.079 13.086 2.691 1 92.94 172 ILE B CA 1
ATOM 2836 C C . ILE B 1 172 ? -0.033 14.586 2.438 1 92.94 172 ILE B C 1
ATOM 2838 O O . ILE B 1 172 ? 0.858 15.188 1.835 1 92.94 172 ILE B O 1
ATOM 2842 N N . ILE B 1 173 ? -1.031 15.141 2.91 1 93.81 173 ILE B N 1
ATOM 2843 C CA . ILE B 1 173 ? -1.247 16.578 2.746 1 93.81 173 ILE B CA 1
ATOM 2844 C C . ILE B 1 173 ? -0.133 17.344 3.447 1 93.81 173 ILE B C 1
ATOM 2846 O O . ILE B 1 173 ? 0.452 18.266 2.869 1 93.81 173 ILE B O 1
ATOM 2850 N N . TYR B 1 174 ? 0.152 16.984 4.68 1 96.38 174 TYR B N 1
ATOM 2851 C CA . TYR B 1 174 ? 1.157 17.688 5.473 1 96.38 174 TYR B CA 1
ATOM 2852 C C . TYR B 1 174 ? 2.525 17.609 4.809 1 96.38 174 TYR B C 1
ATOM 2854 O O . TYR B 1 174 ? 3.271 18.594 4.801 1 96.38 174 TYR B O 1
ATOM 2862 N N . GLN B 1 175 ? 2.76 16.5 4.219 1 94.12 175 GLN B N 1
ATOM 2863 C CA . GLN B 1 175 ? 4.062 16.297 3.594 1 94.12 175 GLN B CA 1
ATOM 2864 C C . GLN B 1 175 ? 4.129 16.984 2.229 1 94.12 175 GLN B C 1
ATOM 2866 O O . GLN B 1 175 ? 5.207 17.375 1.777 1 94.12 175 GLN B O 1
ATOM 2871 N N . ASN B 1 176 ? 2.922 17.109 1.628 1 91.25 176 ASN B N 1
ATOM 2872 C CA . ASN B 1 176 ? 2.887 17.641 0.271 1 91.25 176 ASN B CA 1
ATOM 2873 C C . ASN B 1 176 ? 1.782 18.688 0.108 1 91.25 176 ASN B C 1
ATOM 2875 O O . ASN B 1 176 ? 0.915 18.547 -0.756 1 91.25 176 ASN B O 1
ATOM 2879 N N . PRO B 1 177 ? 1.876 19.734 0.783 1 92.75 177 PRO B N 1
ATOM 2880 C CA . PRO B 1 177 ? 0.78 20.703 0.79 1 92.75 177 PRO B CA 1
ATOM 2881 C C . PRO B 1 177 ? 0.661 21.469 -0.527 1 92.75 177 PRO B C 1
ATOM 2883 O O . PRO B 1 177 ? -0.393 22.047 -0.821 1 92.75 177 PRO B O 1
ATOM 2886 N N . PHE B 1 178 ? 1.602 21.453 -1.384 1 87.12 178 PHE B N 1
ATOM 2887 C CA . PHE B 1 178 ? 1.608 22.297 -2.572 1 87.12 178 PHE B CA 1
ATOM 2888 C C . PHE B 1 178 ? 1.065 21.547 -3.777 1 87.12 178 PHE B C 1
ATOM 2890 O O . PHE B 1 178 ? 0.868 22.125 -4.848 1 87.12 178 PHE B O 1
ATOM 2897 N N . LEU B 1 179 ? 0.942 20.188 -3.641 1 75.5 179 LEU B N 1
ATOM 2898 C CA . LEU B 1 179 ? 0.353 19.422 -4.734 1 75.5 179 LEU B CA 1
ATOM 2899 C C . LEU B 1 179 ? -1.086 19.859 -4.992 1 75.5 179 LEU B C 1
ATOM 2901 O O . LEU B 1 179 ? -1.522 19.938 -6.141 1 75.5 179 LEU B O 1
ATOM 2905 N N . ALA B 1 180 ? -1.765 20.125 -4.035 1 60.62 180 ALA B N 1
ATOM 2906 C CA . ALA B 1 180 ? -3.166 20.531 -4.121 1 60.62 180 ALA B CA 1
ATOM 2907 C C . ALA B 1 180 ? -3.289 21.984 -4.594 1 60.62 180 ALA B C 1
ATOM 2909 O O . ALA B 1 180 ? -4.309 22.375 -5.172 1 60.62 180 ALA B O 1
ATOM 2910 N N . VAL B 1 181 ? -2.328 22.797 -4.352 1 59.16 181 VAL B N 1
ATOM 2911 C CA . VAL B 1 181 ? -2.41 24.219 -4.652 1 59.16 181 VAL B CA 1
ATOM 2912 C C . VAL B 1 181 ? -2.004 24.469 -6.105 1 59.16 181 VAL B C 1
ATOM 2914 O O . VAL B 1 181 ? -2.488 25.406 -6.738 1 59.16 181 VAL B O 1
ATOM 2917 N N . GLN B 1 182 ? -1.206 23.719 -6.723 1 51.88 182 GLN B N 1
ATOM 2918 C CA . GLN B 1 182 ? -0.765 23.922 -8.094 1 51.88 182 GLN B CA 1
ATOM 2919 C C . GLN B 1 182 ? -1.869 23.578 -9.086 1 51.88 182 GLN B C 1
ATOM 2921 O O . GLN B 1 182 ? -1.826 23.984 -10.25 1 51.88 182 GLN B O 1
ATOM 2926 N N . ALA B 1 183 ? -2.799 22.922 -8.719 1 46.59 183 ALA B N 1
ATOM 2927 C CA . ALA B 1 183 ? -3.805 22.562 -9.711 1 46.59 183 ALA B CA 1
ATOM 2928 C C . ALA B 1 183 ? -4.77 23.703 -9.961 1 46.59 183 ALA B C 1
ATOM 2930 O O . ALA B 1 183 ? -5.562 23.672 -10.906 1 46.59 183 ALA B O 1
ATOM 2931 N N . ASP B 1 184 ? -4.934 24.656 -9.195 1 40.84 184 ASP B N 1
ATOM 2932 C CA . ASP B 1 184 ? -5.723 25.828 -9.539 1 40.84 184 ASP B CA 1
ATOM 2933 C C . ASP B 1 184 ? -4.918 26.797 -10.406 1 40.84 184 ASP B C 1
ATOM 2935 O O . ASP B 1 184 ? -3.73 27.016 -10.164 1 40.84 184 ASP B O 1
#

Secondary structure (DSSP, 8-state):
-PPPHHHHHHHHHHHHHHHHHHHHHHHHHHHHHHHHHHHHHHHHHHHHHHHTTSTTHHHHHHH-TTSTTGGGS-TTTHHHHHHTEEEEEEEEEEETTEEEEEEEEEE-S-SSB-SEEEEEEE-TT--EEEEE---BPTT-TTTTTT-GGGGGSTT----HHHHHHHHHHHHHHHH-TTTTTTT-/-PPPHHHHHHHHHHHHHHHHHHHHHHHHHHHHHHHHHHHHHHHHHHHHHHHTTSTTHHHHHHH-TTSTTGGGS-TTTHHHHHHTEEEEEEEEEEETTEEEEEEEEEE-S-SSB-SEEEEEEE-TT--EEEEE---BPTT-TTTTTT-GGGGGSTT----HHHHHHHHHHHHHHHH-TTTTTTT-

Radius of gyration: 25.74 Å; Cα contacts (8 Å, |Δi|>4): 526; chains: 2; bounding box: 45×76×54 Å

Solvent-accessible surface area (backbone atoms only — not comparable to full-atom values): 19932 Å² total; per-residue (Å²): 86,80,58,51,74,69,50,49,52,50,43,51,49,41,50,52,51,46,51,52,52,50,51,51,47,52,50,52,46,52,51,49,53,50,50,49,47,59,66,39,46,64,46,52,53,55,40,47,63,58,47,67,56,28,61,55,46,50,18,53,34,71,62,24,77,72,30,75,50,42,85,57,43,29,87,73,50,38,60,62,56,37,64,29,26,67,41,71,48,74,50,72,47,76,58,94,92,28,53,29,40,34,42,36,42,26,35,43,81,58,87,51,40,60,58,45,67,29,28,42,24,27,39,76,80,58,44,75,75,48,74,40,58,58,49,70,34,89,90,36,69,77,59,52,60,73,30,50,65,40,66,33,33,90,74,42,81,66,48,57,65,62,45,45,52,51,53,51,30,52,49,50,39,72,75,41,50,59,68,37,53,65,73,106,87,82,59,50,71,67,51,48,53,50,41,50,50,41,50,51,51,47,50,52,52,49,51,50,47,54,51,51,47,52,52,51,53,50,50,48,48,60,65,40,47,65,47,52,52,56,39,48,62,58,46,69,56,28,61,56,46,51,17,52,38,71,64,24,76,72,31,74,50,44,85,55,42,28,89,73,48,37,62,60,55,38,65,29,25,67,42,69,49,74,50,73,48,78,57,95,93,28,53,28,40,33,40,36,42,25,35,43,81,59,87,51,41,59,57,45,68,30,28,41,22,26,39,75,81,58,46,77,77,46,72,40,57,59,50,72,34,90,91,35,68,76,58,53,59,73,32,49,66,41,69,32,33,87,75,47,77,55,54,63,63,58,46,45,53,51,54,50,29,52,50,51,39,73,76,43,50,59,68,39,55,65,73,108

Sequence (368 aa):
MQPSQSAAEAIAKYTDELVAIDRKNDEETAALRLEYRNKMEPLLVKRHELLKGVNSFWSGVLSSPETPISGLLNGTIDPKIVRAITDFQILTRVDDNKLCRKIIISFRQNMFVEEGHVSREVDSEMKTLSLTPLKWKQGTDRARTDSFFSFFTESFQSDMDAMSEVVEGLDIIYQNPFLAVQADMQPSQSAAEAIAKYTDELVAIDRKNDEETAALRLEYRNKMEPLLVKRHELLKGVNSFWSGVLSSPETPISGLLNGTIDPKIVRAITDFQILTRVDDNKLCRKIIISFRQNMFVEEGHVSREVDSEMKTLSLTPLKWKQGTDRARTDSFFSFFTESFQSDMDAMSEVVEGLDIIYQNPFLAVQAD

Organism: Leptomonas pyrrhocoris (NCBI:txid157538)

InterPro domains:
  IPR002164 Nucleosome assembly protein [PTHR11875] (4-156)
  IPR037231 NAP-like superfamily [SSF143113] (5-160)